Protein AF-A0A8I3A236-F1 (afdb_monomer)

Organism: Verticillium longisporum (NCBI:txid100787)

pLDDT: mean 73.01, std 13.48, range [30.61, 91.44]

Secondary structure (DSSP, 8-state):
------PPPPPHHHHHHHTS-HHHHHHH-S---S-HHHHHHHHHHHHHHHHHHTTTS-SEEEETTEEEEHHHHHHHHHHHHHHHHHHGGGS-SS--HHHHHHHHHHHHS---SHHHHHHHHHHHHHHHHHHHHHHHHHHHHTTTS---S-HHHHHHHHHHHHHHHHHHHHHHHHHHHHHTTTHHHHHHHHH-GGGS-SHHHHHHHHHHHHHHHHHHHHHHHHHHHHHHHHHHHHHHHHHHHHHHHHHHHHHHHHHHHHHHHHHHHHHHHHHHHHHHHHHHHHHS---------

Foldseek 3Di:
DDDDDPPQPDDLVNLLLVPADVVLNVLLPDLDPPQLLVLLVVLLVLLVVVCVVCVPPDLWDDDPNDIHRLVVLSVLLNVLSNVCSVVRVPQDPDDPSSLSSLSVSLSPQDADDPLLSSLSSLLSNVLSVLSVVLSVLCVVLVLSHPDDPPVLSVQLSVLSSVLNNLSSVVSVVSSVVSVVVCRSVSVVCSVPVVVDDDSSVVSVVSVVSNVVSSVVSVVVVVVVVVVVVVVVVVVVVVVVVVVVVVVVVVVVVVVVVVVVVVVVVVVVVVVVVVVVVVVVVVPDDDDDDDDDD

Solvent-accessible surface area (backbone atoms only — not comparable to full-atom values): 16611 Å² total; per-residue (Å²): 133,83,80,84,73,80,75,72,76,79,50,65,58,53,58,26,57,72,72,45,54,70,70,56,50,59,66,34,43,83,63,59,90,64,59,53,50,59,54,23,51,54,48,38,49,52,49,50,55,53,48,59,76,45,66,90,51,78,57,67,44,75,59,89,96,44,78,40,50,43,62,60,32,46,53,46,34,38,53,47,36,48,52,50,21,70,53,38,92,68,74,61,88,80,65,71,24,63,60,55,32,40,50,47,53,55,70,67,50,84,67,94,47,71,62,42,47,34,33,52,32,46,51,51,34,52,49,51,49,52,54,51,52,52,49,53,49,32,64,78,69,49,64,82,50,89,79,61,98,47,66,56,60,51,52,37,52,50,46,47,35,54,44,52,40,52,48,53,52,49,52,50,56,48,52,58,34,50,77,72,70,43,29,68,56,53,39,45,30,75,76,39,35,91,79,40,91,57,67,55,42,51,48,50,51,43,51,56,48,44,55,50,38,51,50,54,48,48,54,49,53,51,49,52,52,50,51,53,50,52,49,52,56,54,62,50,49,59,59,54,51,48,52,52,53,51,50,56,48,53,54,51,54,50,51,54,51,51,55,51,51,51,53,50,52,56,51,49,51,52,51,49,52,52,52,51,50,59,46,48,72,71,73,69,76,93,76,82,85,88,84,91,130

Sequence (293 aa):
MPANVAQDPPSIWGEVYESLDPEVQQWIGNISDTGDEKQASEIAELVRQKEDMYKGASPRLKIKDREFIWRDYANRVVTWVTTIGNISVSFAPAPAGPVWSALKVLLNAHVSGCEEMTALLGLAAKFLDIVRRGHVYRICFGLDQQLEKDEDKMGLRKTIVETYTHSLKLLFISHKRLGEGGCMQLLRALVDPHEIENTLSELEKLEVKLDREVQACDIQLSSAANLQQQSLLGSLKQPLRRIDEDVRKCLREIEVSQQQQLLNSISNIRLVINALAQRRDRCGQVIPYFQGY

Structure (mmCIF, N/CA/C/O backbone):
data_AF-A0A8I3A236-F1
#
_entry.id   AF-A0A8I3A236-F1
#
loop_
_atom_site.group_PDB
_atom_site.id
_atom_site.type_symbol
_atom_site.label_atom_id
_atom_site.label_alt_id
_atom_site.label_comp_id
_atom_site.label_asym_id
_atom_site.label_entity_id
_atom_site.label_seq_id
_atom_site.pdbx_PDB_ins_code
_atom_site.Cartn_x
_atom_site.Cartn_y
_atom_site.Cartn_z
_atom_site.occupancy
_atom_site.B_iso_or_equiv
_atom_site.auth_seq_id
_atom_site.auth_comp_id
_atom_site.auth_asym_id
_atom_site.auth_atom_id
_atom_site.pdbx_PDB_model_num
ATOM 1 N N . MET A 1 1 ? 39.866 21.328 5.196 1.00 31.02 1 MET A N 1
ATOM 2 C CA . MET A 1 1 ? 38.537 21.268 4.556 1.00 31.02 1 MET A CA 1
ATOM 3 C C . MET A 1 1 ? 38.040 19.843 4.707 1.00 31.02 1 MET A C 1
ATOM 5 O O . MET A 1 1 ? 38.688 18.971 4.139 1.00 31.02 1 MET A O 1
ATOM 9 N N . PRO A 1 2 ? 37.030 19.555 5.542 1.00 31.39 2 PRO A N 1
ATOM 10 C CA . PRO A 1 2 ? 36.514 18.200 5.626 1.00 31.39 2 PRO A CA 1
ATOM 11 C C . PRO A 1 2 ? 35.646 17.912 4.399 1.00 31.39 2 PRO A C 1
ATOM 13 O O . PRO A 1 2 ? 34.971 18.799 3.876 1.00 31.39 2 PRO A O 1
ATOM 16 N N . ALA A 1 3 ? 35.764 16.678 3.917 1.00 30.61 3 ALA A N 1
ATOM 17 C CA . ALA A 1 3 ? 35.112 16.157 2.732 1.00 30.61 3 ALA A CA 1
ATOM 18 C C . ALA A 1 3 ? 33.588 16.312 2.815 1.00 30.61 3 ALA A C 1
ATOM 20 O O . ALA A 1 3 ? 32.978 16.046 3.849 1.00 30.61 3 ALA A O 1
ATOM 21 N N . ASN A 1 4 ? 33.005 16.747 1.701 1.00 30.98 4 ASN A N 1
ATOM 22 C CA . ASN A 1 4 ? 31.573 16.850 1.480 1.00 30.98 4 ASN A CA 1
ATOM 23 C C . ASN A 1 4 ? 30.996 15.424 1.511 1.00 30.98 4 ASN A C 1
ATOM 25 O O . ASN A 1 4 ? 31.129 14.679 0.541 1.00 30.98 4 ASN A O 1
ATOM 29 N N . VAL A 1 5 ? 30.458 15.010 2.661 1.00 32.38 5 VAL A N 1
ATOM 30 C CA . VAL A 1 5 ? 29.702 13.762 2.783 1.00 32.38 5 VAL A CA 1
ATOM 31 C C . VAL A 1 5 ? 28.444 13.967 1.952 1.00 32.38 5 VAL A C 1
ATOM 33 O O . VAL A 1 5 ? 27.630 14.829 2.278 1.00 32.38 5 VAL A O 1
ATOM 36 N N . ALA A 1 6 ? 28.333 13.242 0.838 1.00 33.00 6 ALA A N 1
ATOM 37 C CA . ALA A 1 6 ? 27.111 13.197 0.052 1.00 33.00 6 ALA A CA 1
ATOM 38 C C . ALA A 1 6 ? 25.963 12.842 1.006 1.00 33.00 6 ALA A C 1
ATOM 40 O O . ALA A 1 6 ? 25.973 11.772 1.608 1.00 33.00 6 ALA A O 1
ATOM 41 N N . GLN A 1 7 ? 25.047 13.785 1.221 1.00 31.36 7 GLN A N 1
ATOM 42 C CA . GLN A 1 7 ? 23.837 13.536 1.990 1.00 31.36 7 GLN A CA 1
ATOM 43 C C . GLN A 1 7 ? 23.036 12.483 1.228 1.00 31.36 7 GLN A C 1
ATOM 45 O O . GLN A 1 7 ? 22.653 12.721 0.079 1.00 31.36 7 GLN A O 1
ATOM 50 N N . ASP A 1 8 ? 22.827 11.323 1.850 1.00 40.00 8 ASP A N 1
ATOM 51 C CA . ASP A 1 8 ? 21.873 10.338 1.352 1.00 40.00 8 ASP A CA 1
ATOM 52 C C . ASP A 1 8 ? 20.523 11.039 1.126 1.00 40.00 8 ASP A C 1
ATOM 54 O O . ASP A 1 8 ? 20.139 11.898 1.933 1.00 40.00 8 ASP A O 1
ATOM 58 N N . PRO A 1 9 ? 19.815 10.745 0.019 1.00 49.25 9 PRO A N 1
ATOM 59 C CA . PRO A 1 9 ? 18.527 11.366 -0.243 1.00 49.25 9 PRO A CA 1
ATOM 60 C C . PRO A 1 9 ? 17.596 11.133 0.957 1.00 49.25 9 PRO A C 1
ATOM 62 O O . PRO A 1 9 ? 17.567 10.019 1.492 1.00 49.25 9 PRO A O 1
ATOM 65 N N . PRO A 1 10 ? 16.851 12.163 1.403 1.00 58.69 10 PRO A N 1
ATOM 66 C CA . PRO A 1 10 ? 15.977 12.045 2.562 1.00 58.69 10 PRO A CA 1
ATOM 67 C C . PRO A 1 10 ? 15.019 10.868 2.372 1.00 58.69 10 PRO A C 1
ATOM 69 O O . PRO A 1 10 ? 14.527 10.604 1.270 1.00 58.69 10 PRO A O 1
ATOM 72 N N . SER A 1 11 ? 14.778 10.106 3.436 1.00 71.75 11 SER A N 1
ATOM 73 C CA . SER A 1 11 ? 13.840 8.991 3.363 1.00 71.75 11 SER A CA 1
ATOM 74 C C . SER A 1 11 ? 12.423 9.540 3.153 1.00 71.75 11 SER A C 1
ATOM 76 O O . SER A 1 11 ? 12.033 10.529 3.769 1.00 71.75 11 SER A O 1
ATOM 78 N N . ILE A 1 12 ? 11.624 8.891 2.296 1.00 74.94 12 ILE A N 1
ATOM 79 C CA . ILE A 1 12 ? 10.225 9.293 2.033 1.00 74.94 12 ILE A CA 1
ATOM 80 C C . ILE A 1 12 ? 9.431 9.390 3.341 1.00 74.94 12 ILE A C 1
ATOM 82 O O . ILE A 1 12 ? 8.614 10.286 3.511 1.00 74.94 12 ILE A O 1
ATOM 86 N N . TRP A 1 13 ? 9.695 8.493 4.293 1.00 76.06 13 TRP A N 1
ATOM 87 C CA . TRP A 1 13 ? 9.055 8.518 5.607 1.00 76.06 13 TRP A CA 1
ATOM 88 C C . TRP A 1 13 ? 9.523 9.673 6.495 1.00 76.06 13 TRP A C 1
ATOM 90 O O . TRP A 1 13 ? 8.722 10.157 7.289 1.00 76.06 13 TRP A O 1
ATOM 100 N N . GLY A 1 14 ? 10.764 10.139 6.338 1.00 73.75 14 GLY A N 1
ATOM 101 C CA . GLY A 1 14 ? 11.243 11.373 6.958 1.00 73.75 14 GLY A CA 1
ATOM 102 C C . GLY A 1 14 ? 10.476 12.589 6.439 1.00 73.75 14 GLY A C 1
ATOM 103 O O . GLY A 1 14 ? 9.902 13.323 7.236 1.00 73.75 14 GLY A O 1
ATOM 104 N N . GLU A 1 15 ? 10.355 12.729 5.114 1.00 78.56 15 GLU A N 1
ATOM 105 C CA . GLU A 1 15 ? 9.572 13.810 4.486 1.00 78.56 15 GLU A CA 1
ATOM 106 C C . GLU A 1 15 ? 8.097 13.771 4.913 1.00 78.56 15 GLU A C 1
ATOM 108 O O . GLU A 1 15 ? 7.501 14.796 5.250 1.00 78.56 15 GLU A O 1
ATOM 113 N N . VAL A 1 16 ? 7.506 12.571 4.949 1.00 80.50 16 VAL A N 1
ATOM 114 C CA . VAL A 1 16 ? 6.140 12.379 5.445 1.00 80.50 16 VAL A CA 1
ATOM 115 C C . VAL A 1 16 ? 6.046 12.835 6.894 1.00 80.50 16 VAL A C 1
ATOM 117 O O . VAL A 1 16 ? 5.175 13.644 7.196 1.00 80.50 16 VAL A O 1
ATOM 120 N N . TYR A 1 17 ? 6.934 12.372 7.777 1.00 77.56 17 TYR A N 1
ATOM 121 C CA . TYR A 1 17 ? 6.884 12.714 9.196 1.00 77.56 17 TYR A CA 1
ATOM 122 C C . TYR A 1 17 ? 7.038 14.220 9.428 1.00 77.56 17 TYR A C 1
ATOM 124 O O . TYR A 1 17 ? 6.253 14.791 10.179 1.00 77.56 17 TYR A O 1
ATOM 132 N N . GLU A 1 18 ? 7.967 14.882 8.736 1.00 80.56 18 GLU A N 1
ATOM 133 C CA . GLU A 1 18 ? 8.157 16.338 8.797 1.00 80.56 18 GLU A CA 1
ATOM 134 C C . GLU A 1 18 ? 6.935 17.125 8.303 1.00 80.56 18 GLU A C 1
ATOM 136 O O . GLU A 1 18 ? 6.637 18.195 8.827 1.00 80.56 18 GLU A O 1
ATOM 141 N N . SER A 1 19 ? 6.193 16.586 7.330 1.00 83.50 19 SER A N 1
ATOM 142 C CA . SER A 1 19 ? 4.970 17.209 6.804 1.00 83.50 19 SER A CA 1
ATOM 143 C C . SER A 1 19 ? 3.727 17.031 7.692 1.00 83.50 19 SER A C 1
ATOM 145 O O . SER A 1 19 ? 2.672 17.611 7.405 1.00 83.50 19 SER A O 1
ATOM 147 N N . LEU A 1 20 ? 3.806 16.205 8.742 1.00 82.88 20 LEU A N 1
ATOM 148 C CA . LEU A 1 20 ? 2.694 15.975 9.666 1.00 82.88 20 LEU A CA 1
ATOM 149 C C . LEU A 1 20 ? 2.544 17.121 10.665 1.00 82.88 20 LEU A C 1
ATOM 151 O O . LEU A 1 20 ? 3.514 17.731 11.107 1.00 82.88 20 LEU A O 1
ATOM 155 N N . ASP A 1 21 ? 1.300 17.357 11.080 1.00 85.56 21 ASP A N 1
ATOM 156 C CA . ASP A 1 21 ? 1.013 18.323 12.134 1.00 85.56 21 ASP A CA 1
ATOM 157 C C . ASP A 1 21 ? 1.594 17.815 13.474 1.00 85.56 21 ASP A C 1
ATOM 159 O O . ASP A 1 21 ? 1.581 16.600 13.717 1.00 85.56 21 ASP A O 1
ATOM 163 N N . PRO A 1 22 ? 2.048 18.702 14.381 1.00 83.94 22 PRO A N 1
ATOM 164 C CA . PRO A 1 22 ? 2.677 18.296 15.644 1.00 83.94 22 PRO A CA 1
ATOM 165 C C . PRO A 1 22 ? 1.796 17.378 16.503 1.00 83.94 22 PRO A C 1
ATOM 167 O O . PRO A 1 22 ? 2.294 16.482 17.180 1.00 83.94 22 PRO A O 1
ATOM 170 N N . GLU A 1 23 ? 0.475 17.565 16.442 1.00 83.69 23 GLU A N 1
ATOM 171 C CA . GLU A 1 23 ? -0.506 16.725 17.139 1.00 83.69 23 GLU A CA 1
ATOM 172 C C . GLU A 1 23 ? -0.495 15.279 16.611 1.00 83.69 23 GLU A C 1
ATOM 174 O O . GLU A 1 23 ? -0.551 14.327 17.389 1.00 83.69 23 GLU A O 1
ATOM 179 N N . VAL A 1 24 ? -0.344 15.098 15.293 1.00 81.06 24 VAL A N 1
ATOM 180 C CA . VAL A 1 24 ? -0.271 13.774 14.658 1.00 81.06 24 VAL A CA 1
ATOM 181 C C . VAL A 1 24 ? 1.074 13.111 14.952 1.00 81.06 24 VAL A C 1
ATOM 183 O O . VAL A 1 24 ? 1.113 11.920 15.247 1.00 81.06 24 VAL A O 1
ATOM 186 N N . GLN A 1 25 ? 2.171 13.874 14.940 1.00 81.62 25 GLN A N 1
ATOM 187 C CA . GLN A 1 25 ? 3.493 13.378 15.343 1.00 81.62 25 GLN A CA 1
ATOM 188 C C . GLN A 1 25 ? 3.485 12.884 16.797 1.00 81.62 25 GLN A C 1
ATOM 190 O O . GLN A 1 25 ? 3.947 11.781 17.088 1.00 81.62 25 GLN A O 1
ATOM 195 N N . GLN A 1 26 ? 2.892 13.661 17.707 1.00 82.56 26 GLN A N 1
ATOM 196 C CA . GLN A 1 26 ? 2.766 13.282 19.113 1.00 82.56 26 GLN A CA 1
ATOM 197 C C . GLN A 1 26 ? 1.866 12.054 19.305 1.00 82.56 26 GLN A C 1
ATOM 199 O O . GLN A 1 26 ? 2.164 11.214 20.153 1.00 82.56 26 GLN A O 1
ATOM 204 N N . TRP A 1 27 ? 0.795 11.927 18.513 1.00 80.12 27 TRP A N 1
ATOM 205 C CA . TRP A 1 27 ? -0.092 10.761 18.528 1.00 80.12 27 TRP A CA 1
ATOM 206 C C . TRP A 1 27 ? 0.609 9.476 18.081 1.00 80.12 27 TRP A C 1
ATOM 208 O O . TRP A 1 27 ? 0.413 8.430 18.695 1.00 80.12 27 TRP A O 1
ATOM 218 N N . ILE A 1 28 ? 1.455 9.554 17.051 1.00 77.19 28 ILE A N 1
ATOM 219 C CA . ILE A 1 28 ? 2.298 8.432 16.610 1.00 77.19 28 ILE A CA 1
ATOM 220 C C . ILE A 1 28 ? 3.323 8.077 17.705 1.00 77.19 28 ILE A C 1
ATOM 222 O O . ILE A 1 28 ? 3.685 6.913 17.863 1.00 77.19 28 ILE A O 1
ATOM 226 N N . GLY A 1 29 ? 3.730 9.047 18.524 1.00 67.81 29 GLY A N 1
ATOM 227 C CA . GLY A 1 29 ? 4.615 8.832 19.665 1.00 67.81 29 GLY A CA 1
ATOM 228 C C . GLY A 1 29 ? 6.054 8.524 19.248 1.00 67.81 29 GLY A C 1
ATOM 229 O O . GLY A 1 29 ? 6.447 8.700 18.095 1.00 67.81 29 GLY A O 1
ATOM 230 N N . ASN A 1 30 ? 6.868 8.065 20.204 1.00 61.03 30 ASN A N 1
ATOM 231 C CA . ASN A 1 30 ? 8.266 7.733 19.933 1.00 61.03 30 ASN A CA 1
ATOM 232 C C . ASN A 1 30 ? 8.344 6.569 18.937 1.00 61.03 30 ASN A C 1
ATOM 234 O O . ASN A 1 30 ? 7.972 5.437 19.253 1.00 61.03 30 ASN A O 1
ATOM 238 N N . ILE A 1 31 ? 8.848 6.863 17.740 1.00 62.00 31 ILE A N 1
ATOM 239 C CA . ILE A 1 31 ? 9.199 5.886 16.710 1.00 62.00 31 ILE A CA 1
ATOM 240 C C . ILE A 1 31 ? 10.149 4.871 17.353 1.00 62.00 31 ILE A C 1
ATOM 242 O O . ILE A 1 31 ? 11.264 5.205 17.752 1.00 62.00 31 ILE A O 1
ATOM 246 N N . SER A 1 32 ? 9.674 3.640 17.523 1.00 54.12 32 SER A N 1
ATOM 247 C CA . SER A 1 32 ? 10.477 2.571 18.105 1.00 54.12 32 SER A CA 1
ATOM 248 C C . SER A 1 32 ? 11.444 2.032 17.054 1.00 54.12 32 SER A C 1
ATOM 250 O O . SER A 1 32 ? 11.022 1.686 15.953 1.00 54.12 32 SER A O 1
ATOM 252 N N . ASP A 1 33 ? 12.721 1.926 17.423 1.00 56.91 33 ASP A N 1
ATOM 253 C CA . ASP A 1 33 ? 13.812 1.437 16.566 1.00 56.91 33 ASP A CA 1
ATOM 254 C C . ASP A 1 33 ? 13.946 -0.103 16.588 1.00 56.91 33 ASP A C 1
ATOM 256 O O . ASP A 1 33 ? 14.968 -0.691 16.240 1.00 56.91 33 ASP A O 1
ATOM 260 N N . THR A 1 34 ? 12.916 -0.802 17.073 1.00 60.19 34 THR A N 1
ATOM 261 C CA . THR A 1 34 ? 12.863 -2.266 17.015 1.00 60.19 34 THR A CA 1
ATOM 262 C C . THR A 1 34 ? 12.651 -2.715 15.572 1.00 60.19 34 THR A C 1
ATOM 264 O O . THR A 1 34 ? 11.774 -2.176 14.906 1.00 60.19 34 THR A O 1
ATOM 267 N N . GLY A 1 35 ? 13.379 -3.740 15.120 1.00 64.19 35 GLY A N 1
ATOM 268 C CA . GLY A 1 35 ? 13.280 -4.239 13.744 1.00 64.19 35 GLY A CA 1
ATOM 269 C C . GLY A 1 35 ? 11.848 -4.555 13.286 1.00 64.19 35 GLY A C 1
ATOM 270 O O . GLY A 1 35 ? 11.048 -5.106 14.048 1.00 64.19 35 GLY A O 1
ATOM 271 N N . ASP A 1 36 ? 11.561 -4.232 12.024 1.00 69.81 36 ASP A N 1
ATOM 272 C CA . ASP A 1 36 ? 10.231 -4.285 11.400 1.00 69.81 36 ASP A CA 1
ATOM 273 C C . ASP A 1 36 ? 9.516 -5.639 11.555 1.00 69.81 36 ASP A C 1
ATOM 275 O O . ASP A 1 36 ? 8.312 -5.676 11.793 1.00 69.81 36 ASP A O 1
ATOM 279 N N . GLU A 1 37 ? 10.241 -6.760 11.494 1.00 69.56 37 GLU A N 1
ATOM 280 C CA . GLU A 1 37 ? 9.674 -8.106 11.681 1.00 69.56 37 GLU A CA 1
ATOM 281 C C . GLU A 1 37 ? 9.050 -8.280 13.078 1.00 69.56 37 GLU A C 1
ATOM 283 O O . GLU A 1 37 ? 7.948 -8.815 13.223 1.00 69.56 37 GLU A O 1
ATOM 288 N N . LYS A 1 38 ? 9.714 -7.760 14.119 1.00 73.94 38 LYS A N 1
ATOM 289 C CA . LYS A 1 38 ? 9.190 -7.794 15.492 1.00 73.94 38 LYS A CA 1
ATOM 290 C C . LYS A 1 38 ? 7.965 -6.898 15.629 1.00 73.94 38 LYS A C 1
ATOM 292 O O . LYS A 1 38 ? 6.973 -7.314 16.220 1.00 73.94 38 LYS A O 1
ATOM 297 N N . GLN A 1 39 ? 7.999 -5.705 15.034 1.00 75.69 39 GLN A N 1
ATOM 298 C CA . GLN A 1 39 ? 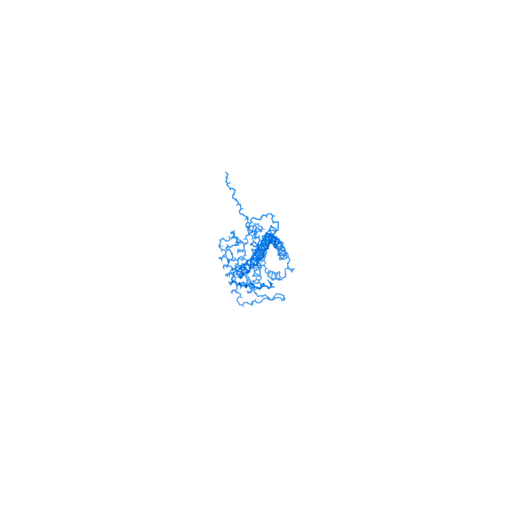6.858 -4.787 15.056 1.00 75.69 39 GLN A CA 1
ATOM 299 C C . GLN A 1 39 ? 5.648 -5.367 14.318 1.00 75.69 39 GLN A C 1
ATOM 301 O O . GLN A 1 39 ? 4.519 -5.235 14.794 1.00 75.69 39 GLN A O 1
ATOM 306 N N . ALA A 1 40 ? 5.881 -6.066 13.207 1.00 76.31 40 ALA A N 1
ATOM 307 C CA . ALA A 1 40 ? 4.848 -6.775 12.475 1.00 76.31 40 ALA A CA 1
ATOM 308 C C . ALA A 1 40 ? 4.240 -7.923 13.299 1.00 76.31 40 ALA A C 1
ATOM 310 O O . ALA A 1 40 ? 3.015 -8.055 13.348 1.00 76.31 40 ALA A O 1
ATOM 311 N N . SER A 1 41 ? 5.064 -8.716 13.995 1.00 80.19 41 SER A N 1
ATOM 312 C CA . SER A 1 41 ? 4.576 -9.772 14.895 1.00 80.19 41 SER A CA 1
ATOM 313 C C . SER A 1 41 ? 3.719 -9.206 16.028 1.00 80.19 41 SER A C 1
ATOM 315 O O . SER A 1 41 ? 2.617 -9.695 16.263 1.00 80.19 41 SER A O 1
ATOM 317 N N . GLU A 1 42 ? 4.172 -8.131 16.679 1.00 83.00 42 GLU A N 1
ATOM 318 C CA . GLU A 1 42 ? 3.421 -7.464 17.752 1.00 83.00 42 GLU A CA 1
ATOM 319 C C . GLU A 1 42 ? 2.058 -6.955 17.262 1.00 83.00 42 GLU A C 1
ATOM 321 O O . GLU A 1 42 ? 1.040 -7.133 17.927 1.00 83.00 42 GLU A O 1
ATOM 326 N N . ILE A 1 43 ? 2.003 -6.355 16.070 1.00 82.12 43 ILE A N 1
ATOM 327 C CA . ILE A 1 43 ? 0.744 -5.888 15.479 1.00 82.12 43 ILE A CA 1
ATOM 328 C C . ILE A 1 43 ? -0.174 -7.066 15.129 1.00 82.12 43 ILE A C 1
ATOM 330 O O . ILE A 1 43 ? -1.379 -6.998 15.378 1.00 82.12 43 ILE A O 1
ATOM 334 N N . ALA A 1 44 ? 0.367 -8.158 14.584 1.00 83.00 44 ALA A N 1
ATOM 335 C CA . ALA A 1 44 ? -0.415 -9.358 14.297 1.00 83.00 44 ALA A CA 1
ATOM 336 C C . ALA A 1 44 ? -0.996 -9.977 15.580 1.00 83.00 44 ALA A C 1
ATOM 338 O O . ALA A 1 44 ? -2.147 -10.419 15.590 1.00 83.00 44 ALA A O 1
ATOM 339 N N . GLU A 1 45 ? -0.237 -9.968 16.675 1.00 86.06 45 GLU A N 1
ATOM 340 C CA . GLU A 1 45 ? -0.710 -10.387 17.994 1.00 86.06 45 GLU A CA 1
ATOM 341 C C . GLU A 1 45 ? -1.814 -9.471 18.529 1.00 86.06 45 GLU A C 1
ATOM 343 O O . GLU A 1 45 ? -2.828 -9.980 19.005 1.00 86.06 45 GLU A O 1
ATOM 348 N N . LEU A 1 46 ? -1.683 -8.147 18.392 1.00 84.12 46 LEU A N 1
ATOM 349 C CA . LEU A 1 46 ? -2.734 -7.196 18.778 1.00 84.12 46 LEU A CA 1
ATOM 350 C C . LEU A 1 46 ? -4.042 -7.449 18.023 1.00 84.12 46 LEU A C 1
ATOM 352 O O . LEU A 1 46 ? -5.117 -7.442 18.626 1.00 84.12 46 LEU A O 1
ATOM 356 N N . VAL A 1 47 ? -3.964 -7.714 16.715 1.00 82.81 47 VAL A N 1
ATOM 357 C CA . VAL A 1 47 ? -5.150 -8.066 15.923 1.00 82.81 47 VAL A CA 1
ATOM 358 C C . VAL A 1 47 ? -5.775 -9.351 16.458 1.00 82.81 47 VAL A C 1
ATOM 360 O O . VAL A 1 47 ? -6.969 -9.348 16.744 1.00 82.81 47 VAL A O 1
ATOM 363 N N . ARG A 1 48 ? -4.986 -10.409 16.692 1.00 84.69 48 ARG A N 1
ATOM 364 C CA . ARG A 1 48 ? -5.482 -11.684 17.250 1.00 84.69 48 ARG A CA 1
ATOM 365 C C . ARG A 1 48 ? -6.127 -11.518 18.626 1.00 84.69 48 ARG A C 1
ATOM 367 O O . ARG A 1 48 ? -7.186 -12.082 18.872 1.00 84.69 48 ARG A O 1
ATOM 374 N N . GLN A 1 49 ? -5.538 -10.715 19.513 1.00 85.12 49 GLN A N 1
ATOM 375 C CA . GLN A 1 49 ? -6.129 -10.411 20.822 1.00 85.12 49 GLN A CA 1
ATOM 376 C C . GLN A 1 49 ? -7.502 -9.742 20.674 1.00 85.12 49 GLN A C 1
ATOM 378 O O . GLN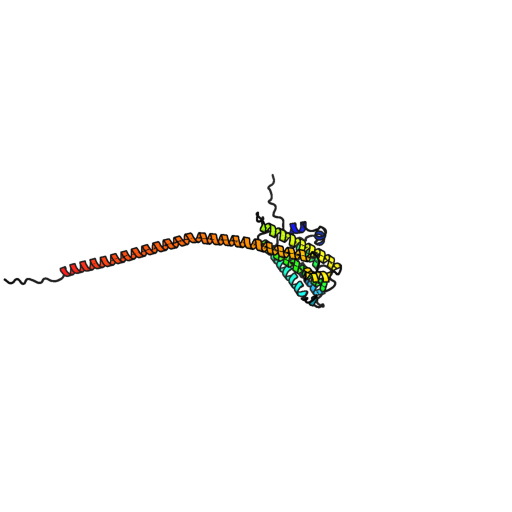 A 1 49 ? -8.446 -10.091 21.382 1.00 85.12 49 GLN A O 1
ATOM 383 N N . LYS A 1 50 ? -7.643 -8.818 19.717 1.00 80.81 50 LYS A N 1
ATOM 384 C CA . LYS A 1 50 ? -8.928 -8.181 19.409 1.00 80.81 50 LYS A CA 1
ATOM 385 C C . LYS A 1 50 ? -9.924 -9.175 18.809 1.00 80.81 50 LYS A C 1
ATOM 387 O O . LYS A 1 50 ? -11.090 -9.134 19.184 1.00 80.81 50 LYS A O 1
ATOM 392 N N . GLU A 1 51 ? -9.498 -10.087 17.935 1.00 81.75 51 GLU A N 1
ATOM 393 C CA . GLU A 1 51 ? -10.377 -11.160 17.444 1.00 81.75 51 GLU A CA 1
ATOM 394 C C . GLU A 1 51 ? -10.908 -12.017 18.597 1.00 81.75 51 GLU A C 1
ATOM 396 O O . GLU A 1 51 ? -12.101 -12.321 18.646 1.00 81.75 51 GLU A O 1
ATOM 401 N N . ASP A 1 52 ? -10.037 -12.349 19.551 1.00 82.88 52 ASP A N 1
ATOM 402 C CA . ASP A 1 52 ? -10.363 -13.160 20.717 1.00 82.88 52 ASP A CA 1
ATOM 403 C C . ASP A 1 52 ? -11.414 -12.504 21.616 1.00 82.88 52 ASP A C 1
ATOM 405 O O . ASP A 1 52 ? -12.357 -13.176 22.041 1.00 82.88 52 ASP A O 1
ATOM 409 N N . MET A 1 53 ? -11.316 -11.188 21.829 1.00 78.00 53 MET A N 1
ATOM 410 C CA . MET A 1 53 ? -12.303 -10.409 22.589 1.00 78.00 53 MET A CA 1
ATOM 411 C C . MET A 1 53 ? -13.710 -10.456 21.976 1.00 78.00 53 MET A C 1
ATOM 413 O O . MET A 1 53 ? -14.700 -10.384 22.702 1.00 78.00 53 MET A O 1
ATOM 417 N N . TYR A 1 54 ? -13.811 -10.606 20.653 1.00 73.94 54 TYR A N 1
ATOM 418 C CA . TYR A 1 54 ? -15.074 -10.571 19.910 1.00 73.94 54 TYR A CA 1
ATOM 419 C C . TYR A 1 54 ? -15.471 -11.932 19.315 1.00 73.94 54 TYR A C 1
ATOM 421 O O . TYR A 1 54 ? -16.410 -12.012 18.519 1.00 73.94 54 TYR A O 1
ATOM 429 N N . LYS A 1 55 ? -14.827 -13.032 19.737 1.00 74.25 55 LYS A N 1
ATOM 430 C CA . LYS A 1 55 ? -15.106 -14.406 19.265 1.00 74.25 55 LYS A CA 1
ATOM 431 C C . LYS A 1 55 ? -16.584 -14.803 19.346 1.00 74.25 55 LYS A C 1
ATOM 433 O O . LYS A 1 55 ? -17.059 -15.522 18.466 1.00 74.25 55 LYS A O 1
ATOM 438 N N . GLY A 1 56 ? -17.290 -14.343 20.382 1.00 69.06 56 GLY A N 1
ATOM 439 C CA . GLY A 1 56 ? -18.710 -14.632 20.618 1.00 69.06 56 GLY A CA 1
ATOM 440 C C . GLY A 1 56 ? -19.695 -13.708 19.893 1.00 69.06 56 GLY A C 1
ATOM 441 O O . GLY A 1 56 ? -20.893 -13.978 19.906 1.00 69.06 56 GLY A O 1
ATOM 442 N N . ALA A 1 57 ? -19.220 -12.629 19.269 1.00 72.25 57 ALA A N 1
ATOM 443 C CA . ALA A 1 57 ? -20.071 -11.687 18.555 1.00 72.25 57 ALA A CA 1
ATOM 444 C C . ALA A 1 57 ? -20.300 -12.121 17.099 1.00 72.25 57 ALA A C 1
ATOM 446 O O . ALA A 1 57 ? -19.496 -12.852 16.512 1.00 72.25 57 ALA A O 1
ATOM 447 N N . SER A 1 58 ? -21.402 -11.657 16.495 1.00 72.25 58 SER A N 1
ATOM 448 C CA . SER A 1 58 ? -21.678 -11.930 15.081 1.00 72.25 58 SER A CA 1
ATOM 449 C C . SER A 1 58 ? -20.511 -11.430 14.218 1.00 72.25 58 SER A C 1
ATOM 451 O O . SER A 1 58 ? -20.134 -10.260 14.319 1.00 72.25 58 SER A O 1
ATOM 453 N N . PRO A 1 59 ? -19.941 -12.277 13.341 1.00 69.75 59 PRO A N 1
ATOM 454 C CA . PRO A 1 59 ? -18.907 -11.849 12.408 1.00 69.75 59 PRO A CA 1
ATOM 455 C C . PRO A 1 59 ? -19.448 -10.906 11.331 1.00 69.75 59 PRO A C 1
ATOM 457 O O . PRO A 1 59 ? -18.673 -10.187 10.709 1.00 69.75 59 PRO A O 1
ATOM 460 N N . ARG A 1 60 ? -20.766 -10.937 11.107 1.00 76.69 60 ARG A N 1
ATOM 461 C CA . ARG A 1 60 ? -21.460 -10.228 10.037 1.00 76.69 60 ARG A CA 1
ATOM 462 C C . ARG A 1 60 ? -22.064 -8.942 10.569 1.00 76.69 60 ARG A C 1
ATOM 464 O O . ARG A 1 60 ? -22.850 -8.972 11.519 1.00 76.69 60 ARG A O 1
ATOM 471 N N . LEU A 1 61 ? -21.731 -7.851 9.901 1.00 72.62 61 LEU A N 1
ATOM 472 C CA . LEU A 1 61 ? -22.281 -6.529 10.113 1.00 72.62 61 LEU A CA 1
ATOM 473 C C . LEU A 1 61 ? -22.947 -6.066 8.820 1.00 72.62 61 LEU A C 1
ATOM 475 O O . LEU A 1 61 ? -22.312 -6.045 7.771 1.00 72.62 61 LEU A O 1
ATOM 479 N N . LYS A 1 62 ? -24.222 -5.684 8.870 1.00 71.69 62 LYS A N 1
ATOM 480 C CA . LYS A 1 62 ? -24.918 -5.150 7.697 1.00 71.69 62 LYS A CA 1
ATOM 481 C C . LYS A 1 62 ? -24.956 -3.628 7.778 1.00 71.69 62 LYS A C 1
ATOM 483 O O . LYS A 1 62 ? -25.582 -3.080 8.679 1.00 71.69 62 LYS A O 1
ATOM 488 N N . ILE A 1 63 ? -24.312 -2.953 6.829 1.00 66.06 63 ILE A N 1
ATOM 489 C CA . ILE A 1 63 ? -24.369 -1.493 6.686 1.00 66.06 63 ILE A CA 1
ATOM 490 C C . ILE A 1 63 ? -25.009 -1.199 5.330 1.00 66.06 63 ILE A C 1
ATOM 492 O O . ILE A 1 63 ? -24.455 -1.548 4.286 1.00 66.06 63 ILE A O 1
ATOM 496 N N . LYS A 1 64 ? -26.186 -0.559 5.341 1.00 67.56 64 LYS A N 1
ATOM 497 C CA . LYS A 1 64 ? -27.048 -0.394 4.153 1.00 67.56 64 LYS A CA 1
ATOM 498 C C . LYS A 1 64 ? -27.330 -1.761 3.488 1.00 67.56 64 LYS A C 1
ATOM 500 O O . LYS A 1 64 ? -27.767 -2.690 4.170 1.00 67.56 64 LYS A O 1
ATOM 505 N N . ASP A 1 65 ? -27.050 -1.894 2.190 1.00 68.81 65 ASP A N 1
ATOM 506 C CA . ASP A 1 65 ? -27.236 -3.118 1.397 1.00 68.81 65 ASP A CA 1
ATOM 507 C C . ASP A 1 65 ? -25.983 -4.007 1.322 1.00 68.81 65 ASP A C 1
ATOM 509 O O . ASP A 1 65 ? -25.986 -5.016 0.617 1.00 68.81 65 ASP A O 1
ATOM 513 N N . ARG A 1 66 ? -24.905 -3.666 2.044 1.00 66.00 66 ARG A N 1
ATOM 514 C CA . ARG A 1 66 ? -23.656 -4.440 2.049 1.00 66.00 66 ARG A CA 1
ATOM 515 C C . ARG A 1 66 ? -23.449 -5.161 3.378 1.00 66.00 66 ARG A C 1
ATOM 517 O O . ARG A 1 66 ? -23.671 -4.608 4.456 1.00 66.00 66 ARG A O 1
ATOM 524 N N . GLU A 1 67 ? -23.018 -6.413 3.282 1.00 75.25 67 GLU A N 1
ATOM 525 C CA . GLU A 1 67 ? -22.628 -7.244 4.420 1.00 75.25 67 GLU A CA 1
ATOM 526 C C . GLU A 1 67 ? -21.102 -7.193 4.574 1.00 75.25 67 GLU A C 1
ATOM 528 O O . GLU A 1 67 ? -20.360 -7.369 3.609 1.00 75.25 67 GLU A O 1
ATOM 533 N N . PHE A 1 68 ? -20.642 -6.927 5.792 1.00 72.00 68 PHE A N 1
ATOM 534 C CA . PHE A 1 68 ? -19.242 -6.814 6.176 1.00 72.00 68 PHE A CA 1
ATOM 535 C C . PHE A 1 68 ? -18.900 -7.946 7.125 1.00 72.00 68 PHE A C 1
ATOM 537 O O . PHE A 1 68 ? -19.618 -8.188 8.094 1.00 72.00 68 PHE A O 1
ATOM 544 N N . ILE A 1 69 ? -17.786 -8.620 6.865 1.00 80.56 69 ILE A N 1
ATOM 545 C CA . ILE A 1 69 ? -17.268 -9.669 7.734 1.00 80.56 69 ILE A CA 1
ATOM 546 C C . ILE A 1 69 ? -15.993 -9.133 8.373 1.00 80.56 69 ILE A C 1
ATOM 548 O O . ILE A 1 69 ? -14.959 -9.026 7.717 1.00 80.56 69 ILE A O 1
ATOM 552 N N . TRP A 1 70 ? -16.046 -8.760 9.653 1.00 77.38 70 TRP A N 1
ATOM 553 C CA . TRP A 1 70 ? -14.906 -8.096 10.305 1.00 77.38 70 TRP A CA 1
ATOM 554 C C . TRP A 1 70 ? -13.659 -8.987 10.379 1.00 77.38 70 TRP A C 1
ATOM 556 O O . TRP A 1 70 ? -12.536 -8.488 10.304 1.00 77.38 70 TRP A O 1
ATOM 566 N N . ARG A 1 71 ? -13.853 -10.311 10.435 1.00 81.00 71 ARG A N 1
ATOM 567 C CA . ARG A 1 71 ? -12.771 -11.310 10.390 1.00 81.00 71 ARG A CA 1
ATOM 568 C C . ARG A 1 71 ? -11.980 -11.259 9.084 1.00 81.00 71 ARG A C 1
ATOM 570 O O . ARG A 1 71 ? -10.774 -11.478 9.096 1.00 81.00 71 ARG A O 1
ATOM 577 N N . ASP A 1 72 ? -12.615 -10.912 7.965 1.00 81.69 72 ASP A N 1
ATOM 578 C CA . ASP A 1 72 ? -11.907 -10.783 6.688 1.00 81.69 72 ASP A CA 1
ATOM 579 C C . ASP A 1 72 ? -10.952 -9.586 6.722 1.00 81.69 72 ASP A C 1
ATOM 581 O O . ASP A 1 72 ? -9.832 -9.665 6.220 1.00 81.69 72 ASP A O 1
ATOM 585 N N . TYR A 1 73 ? -11.350 -8.489 7.372 1.00 79.69 73 TYR A N 1
ATOM 586 C CA . TYR A 1 73 ? -10.472 -7.337 7.574 1.00 79.69 73 TYR A CA 1
ATOM 587 C C . TYR A 1 73 ? -9.329 -7.649 8.540 1.00 79.69 73 TYR A C 1
ATOM 589 O O . TYR A 1 73 ? -8.193 -7.288 8.245 1.00 79.69 73 TYR A O 1
ATOM 597 N N . ALA A 1 74 ? -9.588 -8.364 9.637 1.00 81.75 74 ALA A N 1
ATOM 598 C CA . ALA A 1 74 ? -8.540 -8.818 10.553 1.00 81.75 74 ALA A CA 1
ATOM 599 C C . ALA A 1 74 ? -7.500 -9.692 9.834 1.00 81.75 74 ALA A C 1
ATOM 601 O O . ALA A 1 74 ? -6.304 -9.396 9.877 1.00 81.75 74 ALA A O 1
ATOM 602 N N . ASN A 1 75 ? -7.958 -10.691 9.072 1.00 83.88 75 ASN A N 1
ATOM 603 C CA . ASN A 1 75 ? -7.096 -11.538 8.250 1.00 83.88 75 ASN A CA 1
ATOM 604 C C . ASN A 1 75 ? -6.286 -10.722 7.237 1.00 83.88 75 ASN A C 1
ATOM 606 O O . ASN A 1 75 ? -5.091 -10.967 7.068 1.00 83.88 75 ASN A O 1
ATOM 610 N N . ARG A 1 76 ? -6.897 -9.725 6.584 1.00 82.19 76 ARG A N 1
ATOM 611 C CA . ARG A 1 76 ? -6.191 -8.840 5.644 1.00 82.19 76 ARG A CA 1
ATOM 612 C C . ARG A 1 76 ? -5.116 -8.011 6.336 1.00 82.19 76 ARG A C 1
ATOM 614 O O . ARG A 1 76 ? -4.011 -7.936 5.813 1.00 82.19 76 ARG A O 1
ATOM 621 N N . VAL A 1 77 ? -5.410 -7.430 7.501 1.00 82.62 77 VAL A N 1
ATOM 622 C CA . VAL A 1 77 ? -4.428 -6.664 8.285 1.00 82.62 77 VAL A CA 1
ATOM 623 C C . VAL A 1 77 ? -3.254 -7.555 8.672 1.00 82.62 77 VAL A C 1
ATOM 625 O O . VAL A 1 77 ? -2.123 -7.193 8.374 1.00 82.62 77 VAL A O 1
ATOM 628 N N . VAL A 1 78 ? -3.503 -8.735 9.253 1.00 83.44 78 VAL A N 1
ATOM 629 C CA . VAL A 1 78 ? -2.437 -9.692 9.605 1.00 83.44 78 VAL A CA 1
ATOM 630 C C . VAL A 1 78 ? -1.613 -10.054 8.371 1.00 83.44 78 VAL A C 1
ATOM 632 O O . VAL A 1 78 ? -0.392 -9.941 8.397 1.00 83.44 78 VAL A O 1
ATOM 635 N N . THR A 1 79 ? -2.270 -10.414 7.265 1.00 83.31 79 THR A N 1
ATOM 636 C CA . THR A 1 79 ? -1.588 -10.774 6.012 1.00 83.31 79 THR A CA 1
ATOM 637 C C . THR A 1 79 ? -0.685 -9.646 5.519 1.00 83.31 79 THR A C 1
ATOM 639 O O . THR A 1 79 ? 0.471 -9.889 5.174 1.00 83.31 79 THR A O 1
ATOM 642 N N . TRP A 1 80 ? -1.178 -8.406 5.494 1.00 80.25 80 TRP A N 1
ATOM 643 C CA . TRP A 1 80 ? -0.419 -7.248 5.016 1.00 80.25 80 TRP A CA 1
ATOM 644 C C . TRP A 1 80 ? 0.707 -6.859 5.951 1.00 80.25 80 TRP A C 1
ATOM 646 O O . TRP A 1 80 ? 1.809 -6.617 5.475 1.00 80.25 80 TRP A O 1
ATOM 656 N N . VAL A 1 81 ? 0.473 -6.878 7.257 1.00 80.25 81 VAL A N 1
ATOM 657 C CA . VAL A 1 81 ? 1.502 -6.620 8.264 1.00 80.25 81 VAL A CA 1
ATOM 658 C C . VAL A 1 81 ? 2.625 -7.647 8.162 1.00 80.25 81 VAL A C 1
ATOM 660 O O . VAL A 1 81 ? 3.786 -7.259 8.096 1.00 80.25 81 VAL A O 1
ATOM 663 N N . THR A 1 82 ? 2.307 -8.941 8.062 1.00 78.31 82 THR A N 1
ATOM 664 C CA . THR A 1 82 ? 3.313 -9.997 7.882 1.00 78.31 82 THR A CA 1
ATOM 665 C C . THR A 1 82 ? 4.029 -9.875 6.540 1.00 78.31 82 THR A C 1
ATOM 667 O O . THR A 1 82 ? 5.244 -10.020 6.480 1.00 78.31 82 THR A O 1
ATOM 670 N N . THR A 1 83 ? 3.308 -9.571 5.459 1.00 74.00 83 THR A N 1
ATOM 671 C CA . THR A 1 83 ? 3.917 -9.392 4.132 1.00 74.00 83 THR A CA 1
ATOM 672 C C . THR A 1 83 ? 4.888 -8.213 4.134 1.00 74.00 83 THR A C 1
ATOM 674 O O . THR A 1 83 ? 6.021 -8.360 3.690 1.00 74.00 83 THR A O 1
ATOM 677 N N . ILE A 1 84 ? 4.479 -7.063 4.6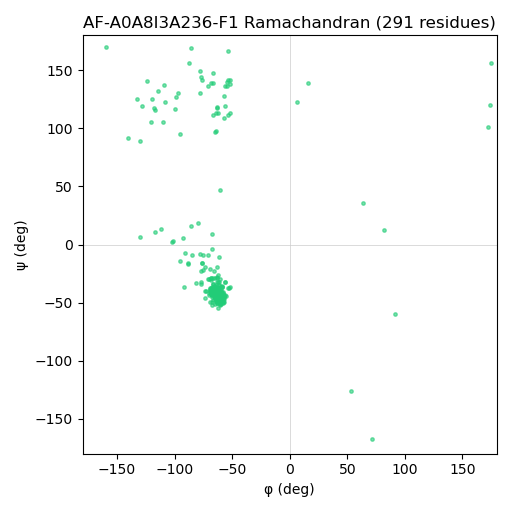76 1.00 70.25 84 ILE A N 1
ATOM 678 C CA . ILE A 1 84 ? 5.323 -5.867 4.776 1.00 70.25 84 ILE A CA 1
ATOM 679 C C . ILE A 1 84 ? 6.508 -6.134 5.712 1.00 70.25 84 ILE A C 1
ATOM 681 O O . ILE A 1 84 ? 7.643 -5.891 5.318 1.00 70.25 84 ILE A O 1
ATOM 685 N N . GLY A 1 85 ? 6.274 -6.723 6.889 1.00 65.88 85 GLY A N 1
ATOM 686 C CA . GLY A 1 85 ? 7.321 -7.072 7.855 1.00 65.88 85 GLY A CA 1
ATOM 687 C C . GLY A 1 85 ? 8.361 -8.059 7.314 1.00 65.88 85 GLY A C 1
ATOM 688 O O . GLY A 1 85 ? 9.545 -7.908 7.593 1.00 65.88 85 GLY A O 1
ATOM 689 N N . ASN A 1 86 ? 7.953 -9.018 6.477 1.00 64.75 86 ASN A N 1
ATOM 690 C CA . ASN A 1 86 ? 8.868 -9.973 5.839 1.00 64.75 86 ASN A CA 1
ATOM 691 C C . ASN A 1 86 ? 9.648 -9.359 4.664 1.00 64.75 86 ASN A C 1
ATOM 693 O O . ASN A 1 86 ? 10.788 -9.742 4.412 1.00 64.75 86 ASN A O 1
ATOM 697 N N . ILE A 1 87 ? 9.049 -8.410 3.935 1.00 56.91 87 ILE A N 1
ATOM 698 C CA . ILE A 1 87 ? 9.712 -7.663 2.849 1.00 56.91 87 ILE A CA 1
ATOM 699 C C . ILE A 1 87 ? 10.658 -6.588 3.420 1.00 56.91 87 ILE A C 1
ATOM 701 O O . ILE A 1 87 ? 11.544 -6.088 2.726 1.00 56.91 87 ILE A O 1
ATOM 705 N N . SER A 1 88 ? 10.523 -6.257 4.705 1.00 49.09 88 SER A N 1
ATOM 706 C CA . SER A 1 88 ? 11.166 -5.110 5.344 1.00 49.09 88 SER A CA 1
ATOM 707 C C . SER A 1 88 ? 12.689 -5.150 5.489 1.00 49.09 88 SER A C 1
ATOM 709 O O . SER A 1 88 ? 13.286 -4.128 5.810 1.00 49.09 88 SER A O 1
ATOM 711 N N . VAL A 1 89 ? 13.360 -6.243 5.106 1.00 46.06 89 VAL A N 1
ATOM 712 C CA . VAL A 1 89 ? 14.814 -6.202 4.832 1.00 46.06 89 VAL A CA 1
ATOM 713 C C . VAL A 1 89 ? 15.135 -5.233 3.667 1.00 46.06 89 VAL A C 1
ATOM 715 O O . VAL A 1 89 ? 16.291 -4.883 3.446 1.00 46.06 89 VAL A O 1
ATOM 718 N N . SER A 1 90 ? 14.124 -4.744 2.933 1.00 46.75 90 SER A N 1
ATOM 719 C CA . SER A 1 90 ? 14.268 -3.823 1.796 1.00 46.75 90 SER A CA 1
ATOM 720 C C . SER A 1 90 ? 13.360 -2.574 1.823 1.00 46.75 90 SER A C 1
ATOM 722 O O . SER A 1 90 ? 13.351 -1.835 0.841 1.00 46.75 90 SER A O 1
ATOM 724 N N . PHE A 1 91 ? 12.590 -2.288 2.891 1.00 47.31 91 PHE A N 1
ATOM 725 C CA . PHE A 1 91 ? 11.595 -1.186 2.859 1.00 47.31 91 PHE A CA 1
ATOM 726 C C . PHE A 1 91 ? 12.174 0.235 3.004 1.00 47.31 91 PHE A C 1
ATOM 728 O O . PHE A 1 91 ? 11.529 1.202 2.575 1.00 47.31 91 PHE A O 1
ATOM 735 N N . ALA A 1 92 ? 13.368 0.364 3.584 1.00 44.53 92 ALA A N 1
ATOM 736 C CA . ALA A 1 92 ? 14.234 1.549 3.617 1.00 44.53 92 ALA A CA 1
ATOM 737 C C . ALA A 1 92 ? 15.444 1.245 4.528 1.00 44.53 92 ALA A C 1
ATOM 739 O O . ALA A 1 92 ? 15.301 0.442 5.453 1.00 44.53 92 ALA A O 1
ATOM 740 N N . PRO A 1 93 ? 16.599 1.919 4.384 1.00 46.09 93 PRO A N 1
ATOM 741 C CA . PRO A 1 93 ? 17.415 2.187 5.562 1.00 46.09 93 PRO A CA 1
ATOM 742 C C . PRO A 1 93 ? 16.563 3.068 6.498 1.00 46.09 93 PRO A C 1
ATOM 744 O O . PRO A 1 93 ? 16.168 4.154 6.097 1.00 46.09 93 PRO A O 1
ATOM 747 N N . ALA A 1 94 ? 16.178 2.519 7.655 1.00 50.25 94 ALA A N 1
ATOM 748 C CA . ALA A 1 94 ? 15.488 3.094 8.826 1.00 50.25 94 ALA A CA 1
ATOM 749 C C . ALA A 1 94 ? 14.745 4.470 8.733 1.00 50.25 94 ALA A C 1
ATOM 751 O O . ALA A 1 94 ? 15.320 5.461 8.283 1.00 50.25 94 ALA A O 1
ATOM 752 N N . PRO A 1 95 ? 13.547 4.633 9.350 1.00 51.53 95 PRO A N 1
ATOM 753 C CA . PRO A 1 95 ? 12.615 3.611 9.826 1.00 51.53 95 PRO A CA 1
ATOM 754 C C . PRO A 1 95 ? 11.209 3.773 9.216 1.00 51.53 95 PRO A C 1
ATOM 756 O O . PRO A 1 95 ? 10.632 4.859 9.171 1.00 51.53 95 PRO A O 1
ATOM 759 N N . ALA A 1 96 ? 10.577 2.648 8.874 1.00 60.72 96 ALA A N 1
ATOM 760 C CA . ALA A 1 96 ? 9.124 2.563 8.693 1.00 60.72 96 ALA A CA 1
ATOM 761 C C . ALA A 1 96 ? 8.356 2.746 10.025 1.00 60.72 96 ALA A C 1
ATOM 763 O O . ALA A 1 96 ? 7.144 2.556 10.089 1.00 60.72 96 ALA A O 1
ATOM 764 N N . GLY A 1 97 ? 9.039 3.139 11.105 1.00 70.25 97 GLY A N 1
ATOM 765 C CA . GLY A 1 97 ? 8.480 3.265 12.444 1.00 70.25 97 GLY A CA 1
ATOM 766 C C . GLY A 1 97 ? 7.253 4.181 12.564 1.00 70.25 97 GLY A C 1
ATOM 767 O O . GLY A 1 97 ? 6.374 3.818 13.341 1.00 70.25 97 GLY A O 1
ATOM 768 N N . PRO A 1 98 ? 7.071 5.270 11.781 1.00 74.38 98 PRO A N 1
ATOM 769 C CA . PRO A 1 98 ? 5.801 6.001 11.784 1.00 74.38 98 PRO A CA 1
ATOM 770 C C . PRO A 1 98 ? 4.594 5.137 11.384 1.00 74.38 98 PRO A C 1
ATOM 772 O O . PRO A 1 98 ? 3.522 5.275 11.971 1.00 74.38 98 PRO A O 1
ATOM 775 N N . VAL A 1 99 ? 4.766 4.212 10.430 1.00 78.31 99 VAL A N 1
ATOM 776 C CA . VAL A 1 99 ? 3.719 3.279 9.970 1.00 78.31 99 VAL A CA 1
ATOM 777 C C . VAL A 1 99 ? 3.327 2.338 11.101 1.00 78.31 99 VAL A C 1
ATOM 779 O O . VAL A 1 99 ? 2.147 2.194 11.426 1.00 78.31 99 VAL A O 1
ATOM 782 N N . TRP A 1 100 ? 4.328 1.712 11.717 1.00 80.06 100 TRP A N 1
ATOM 783 C CA . TRP A 1 100 ? 4.121 0.726 12.769 1.00 80.06 100 TRP A CA 1
ATOM 784 C C . TRP A 1 100 ? 3.560 1.350 14.040 1.00 80.06 100 TRP A C 1
ATOM 786 O O . TRP A 1 100 ? 2.617 0.815 14.623 1.00 80.06 100 TRP A O 1
ATOM 796 N N . SER A 1 101 ? 4.082 2.505 14.443 1.00 80.69 101 SER A N 1
ATOM 797 C CA . SER A 1 101 ? 3.584 3.240 15.598 1.00 80.69 101 SER A CA 1
ATOM 798 C C . SER A 1 101 ? 2.137 3.700 15.398 1.00 80.69 101 SER A C 1
ATOM 800 O O . SER A 1 101 ? 1.301 3.431 16.261 1.00 80.69 101 SER A O 1
ATOM 802 N N . ALA A 1 102 ? 1.794 4.282 14.241 1.00 81.88 102 ALA A N 1
ATOM 803 C CA . ALA A 1 102 ? 0.416 4.678 13.939 1.00 81.88 102 ALA A CA 1
ATOM 804 C C . ALA A 1 102 ? -0.556 3.485 13.998 1.00 81.88 102 ALA A C 1
ATOM 806 O O . ALA A 1 102 ? -1.638 3.587 14.578 1.00 81.88 102 ALA A O 1
ATOM 807 N N . LEU A 1 103 ? -0.161 2.328 13.451 1.00 83.81 103 LEU A N 1
ATOM 808 C CA . LEU A 1 103 ? -0.966 1.105 13.501 1.00 83.81 103 LEU A CA 1
ATOM 809 C C . LEU A 1 103 ? -1.142 0.570 14.922 1.00 83.81 103 LEU A C 1
ATOM 811 O O . LEU A 1 103 ? -2.257 0.201 15.287 1.00 83.81 103 LEU A O 1
ATOM 815 N N . LYS A 1 104 ? -0.081 0.545 15.738 1.00 83.44 104 LYS A N 1
ATOM 816 C CA . LYS A 1 104 ? -0.169 0.112 17.142 1.00 83.44 104 LYS A CA 1
ATOM 817 C C . LYS A 1 104 ? -1.113 1.005 17.935 1.00 83.44 104 LYS A C 1
ATOM 819 O O . LYS A 1 104 ? -1.969 0.492 18.652 1.00 83.44 104 LYS A O 1
ATOM 824 N N . VAL A 1 105 ? -0.990 2.325 17.791 1.00 83.50 105 VAL A N 1
ATOM 825 C CA . VAL A 1 105 ? -1.854 3.284 18.494 1.00 83.50 105 VAL A CA 1
ATOM 826 C C . VAL A 1 105 ? -3.308 3.129 18.048 1.00 83.50 105 VAL A C 1
ATOM 828 O O . VAL A 1 105 ? -4.208 3.075 18.887 1.00 83.50 105 VAL A O 1
ATOM 831 N N . LEU A 1 106 ? -3.547 2.971 16.743 1.00 83.31 106 LEU A N 1
ATOM 832 C CA . LEU A 1 106 ? -4.883 2.722 16.212 1.00 83.31 106 LEU A CA 1
ATOM 833 C C . LEU A 1 106 ? -5.476 1.415 16.759 1.00 83.31 106 LEU A C 1
ATOM 835 O O . LEU A 1 106 ? -6.593 1.431 17.261 1.00 83.31 106 LEU A O 1
ATOM 839 N N . LEU A 1 107 ? -4.747 0.297 16.702 1.00 82.88 107 LEU A N 1
ATOM 840 C CA . LEU A 1 107 ? -5.228 -1.026 17.132 1.00 82.88 107 LEU A CA 1
ATOM 841 C C . LEU A 1 107 ? -5.430 -1.137 18.646 1.00 82.88 107 LEU A C 1
ATOM 843 O O . LEU A 1 107 ? -6.346 -1.835 19.090 1.00 82.88 107 LEU A O 1
ATOM 847 N N . ASN A 1 108 ? -4.644 -0.402 19.432 1.00 83.31 108 ASN A N 1
ATOM 848 C CA . ASN A 1 108 ? -4.809 -0.302 20.880 1.00 83.31 108 ASN A CA 1
ATOM 849 C C . ASN A 1 108 ? -5.978 0.592 21.311 1.00 83.31 108 ASN A C 1
ATOM 851 O O . ASN A 1 108 ? -6.328 0.579 22.491 1.00 83.31 108 ASN A O 1
ATOM 855 N N . ALA A 1 109 ? -6.615 1.327 20.392 1.00 80.00 109 ALA A N 1
ATOM 856 C CA . ALA A 1 109 ? -7.791 2.128 20.713 1.00 80.00 109 ALA A CA 1
ATOM 857 C C . ALA A 1 109 ? -8.866 1.275 21.400 1.00 80.00 109 ALA A C 1
ATOM 859 O O . ALA A 1 109 ? -9.067 0.105 21.054 1.00 80.00 109 ALA A O 1
ATOM 860 N N . HIS A 1 110 ? -9.559 1.847 22.383 1.00 74.81 110 HIS A N 1
ATOM 861 C CA . HIS A 1 110 ? -10.698 1.171 22.990 1.00 74.81 110 HIS A CA 1
ATOM 862 C C . HIS A 1 110 ? -11.835 1.081 21.969 1.00 74.81 110 HIS A C 1
ATOM 864 O O . HIS A 1 110 ? -12.078 2.017 21.213 1.00 74.81 110 HIS A O 1
ATOM 870 N N . VAL A 1 111 ? -12.498 -0.070 21.933 1.00 75.69 111 VAL A N 1
ATOM 871 C CA . VAL A 1 111 ? -13.561 -0.382 20.979 1.00 75.69 111 VAL A CA 1
ATOM 872 C C . VAL A 1 111 ? -14.704 -0.968 21.790 1.00 75.69 111 VAL A C 1
ATOM 874 O O . VAL A 1 111 ? -14.479 -1.930 22.525 1.00 75.69 111 VAL A O 1
ATOM 877 N N . SER A 1 112 ? -15.891 -0.386 21.664 1.00 71.44 112 SER A N 1
ATOM 878 C CA . SER A 1 112 ? -17.089 -0.741 22.429 1.00 71.44 112 SER A CA 1
ATOM 879 C C . SER A 1 112 ? -18.013 -1.728 21.701 1.00 71.44 112 SER A C 1
ATOM 881 O O . SER A 1 112 ? -18.870 -2.346 22.333 1.00 71.44 112 SER A O 1
ATOM 883 N N . GLY A 1 113 ? -17.823 -1.930 20.390 1.00 74.62 113 GLY A N 1
ATOM 884 C CA . GLY A 1 113 ? -18.637 -2.851 19.596 1.00 74.62 113 GLY A CA 1
ATOM 885 C C . GLY A 1 113 ? -17.999 -3.325 18.287 1.00 74.62 113 GLY A C 1
ATOM 886 O O . GLY A 1 113 ? -16.983 -2.806 17.823 1.00 74.62 113 GLY A O 1
ATOM 887 N N . CYS A 1 114 ? -18.632 -4.316 17.649 1.00 74.56 114 CYS A N 1
ATOM 888 C CA . CYS A 1 114 ? -18.151 -4.896 16.388 1.00 74.56 114 CYS A CA 1
ATOM 889 C C . CYS A 1 114 ? -18.119 -3.893 15.227 1.00 74.56 114 CYS A C 1
ATOM 891 O O . CYS A 1 114 ? -17.299 -4.036 14.325 1.00 74.56 114 CYS A O 1
ATOM 893 N N . GLU A 1 115 ? -18.982 -2.878 15.244 1.00 75.44 115 GLU A N 1
ATOM 894 C CA . GLU A 1 115 ? -18.993 -1.790 14.259 1.00 75.44 115 GLU A CA 1
ATOM 895 C C . GLU A 1 115 ? -17.687 -0.995 14.307 1.00 75.44 115 GLU A C 1
ATOM 897 O O . GLU A 1 115 ? -16.958 -0.919 13.319 1.00 75.44 115 GLU A O 1
ATOM 902 N N . GLU A 1 116 ? -17.332 -0.496 15.487 1.00 75.69 116 GLU A N 1
ATOM 903 C CA . GLU A 1 116 ? -16.074 0.210 15.737 1.00 75.69 116 GLU A CA 1
ATOM 904 C C . GLU A 1 116 ? -14.858 -0.656 15.402 1.00 75.69 116 GLU A C 1
ATOM 906 O O . GLU A 1 116 ? -13.916 -0.179 14.768 1.00 75.69 116 GLU A O 1
ATOM 911 N N . MET A 1 117 ? -14.907 -1.947 15.745 1.00 79.31 117 MET A N 1
ATOM 912 C CA . MET A 1 117 ? -13.852 -2.901 15.404 1.00 79.31 117 MET A CA 1
ATOM 913 C C . MET A 1 117 ? -13.684 -3.037 13.888 1.00 79.31 117 MET A C 1
ATOM 915 O O . MET A 1 117 ? -12.566 -2.998 13.377 1.00 79.31 117 MET A O 1
ATOM 919 N N . THR A 1 118 ? -14.796 -3.170 13.163 1.00 79.12 118 THR A N 1
ATOM 920 C CA . THR A 1 118 ? -14.801 -3.276 11.698 1.00 79.12 118 THR A CA 1
ATOM 921 C C . THR A 1 118 ? -14.255 -2.001 11.064 1.00 79.12 118 THR A C 1
ATOM 923 O O . THR A 1 118 ? -13.469 -2.077 10.123 1.00 79.12 118 THR A O 1
ATOM 926 N N . ALA A 1 119 ? -14.624 -0.832 11.599 1.00 79.50 119 ALA A N 1
ATOM 927 C CA . ALA A 1 119 ? -14.161 0.467 11.117 1.00 79.50 119 ALA A CA 1
ATOM 928 C C . ALA A 1 119 ? -12.642 0.591 11.251 1.00 79.50 119 ALA A C 1
ATOM 930 O O . ALA A 1 119 ? -11.942 0.949 10.304 1.00 79.50 119 ALA A O 1
ATOM 931 N N . LEU A 1 120 ? -12.141 0.241 12.435 1.00 83.75 120 LEU A N 1
ATOM 932 C CA . LEU A 1 120 ? -10.734 0.300 12.790 1.00 83.75 120 LEU A CA 1
ATOM 933 C C . LEU A 1 120 ? -9.911 -0.648 11.908 1.00 83.75 120 LEU A C 1
ATOM 935 O O . LEU A 1 120 ? -8.940 -0.219 11.283 1.00 83.75 120 LEU A O 1
ATOM 939 N N . LEU A 1 121 ? -10.324 -1.914 11.793 1.00 83.00 121 LEU A N 1
ATOM 940 C CA . LEU A 1 121 ? -9.643 -2.896 10.943 1.00 83.00 121 LEU A CA 1
ATOM 941 C C . LEU A 1 121 ? -9.732 -2.533 9.454 1.00 83.00 121 LEU A C 1
ATOM 943 O O . LEU A 1 121 ? -8.769 -2.733 8.716 1.00 83.00 121 LEU A O 1
ATOM 947 N N . GLY A 1 122 ? -10.854 -1.963 9.011 1.00 81.12 122 GLY A N 1
ATOM 948 C CA . GLY A 1 122 ? -11.028 -1.456 7.651 1.00 81.12 122 GLY A CA 1
ATOM 949 C C . GLY A 1 122 ? -10.064 -0.314 7.320 1.00 81.12 122 GLY A C 1
ATOM 950 O O . GLY A 1 122 ? -9.416 -0.346 6.273 1.00 81.12 122 GLY A O 1
ATOM 951 N N . LEU A 1 123 ? -9.909 0.652 8.231 1.00 82.62 123 LEU A N 1
ATOM 952 C CA . LEU A 1 123 ? -8.943 1.751 8.103 1.00 82.62 123 LEU A CA 1
ATOM 953 C C . LEU A 1 123 ? -7.502 1.245 8.090 1.00 82.62 123 LEU A C 1
ATOM 955 O O . LEU A 1 123 ? -6.730 1.637 7.215 1.00 82.62 123 LEU A O 1
ATOM 959 N N . ALA A 1 124 ? -7.155 0.342 9.011 1.00 84.44 124 ALA A N 1
ATOM 960 C CA . ALA A 1 124 ? -5.835 -0.279 9.055 1.00 84.44 124 ALA A CA 1
ATOM 961 C C . ALA A 1 124 ? -5.525 -1.020 7.745 1.00 84.44 124 ALA A C 1
ATOM 963 O O . ALA A 1 124 ? -4.455 -0.839 7.167 1.00 84.44 124 ALA A O 1
ATOM 964 N N . ALA A 1 125 ? -6.479 -1.801 7.226 1.00 83.19 125 ALA A N 1
ATOM 965 C CA . ALA A 1 125 ? -6.325 -2.519 5.966 1.00 83.19 125 ALA A CA 1
ATOM 966 C C . ALA A 1 125 ? -6.159 -1.573 4.765 1.00 83.19 125 ALA A C 1
ATOM 968 O O . ALA A 1 125 ? -5.321 -1.844 3.903 1.00 83.19 125 ALA A O 1
ATOM 969 N N . LYS A 1 126 ? -6.925 -0.469 4.703 1.00 83.00 126 LYS A N 1
ATOM 970 C CA . LYS A 1 126 ? -6.796 0.540 3.636 1.00 83.00 126 LYS A CA 1
ATOM 971 C C . LYS A 1 126 ? -5.433 1.234 3.693 1.00 83.00 126 LYS A C 1
ATOM 973 O O . LYS A 1 126 ? -4.765 1.339 2.669 1.00 83.00 126 LYS A O 1
ATOM 978 N N . PHE A 1 127 ? -4.997 1.650 4.880 1.00 84.94 127 PHE A N 1
ATOM 979 C CA . PHE A 1 127 ? -3.684 2.265 5.080 1.00 84.94 127 PHE A CA 1
ATOM 980 C C . PHE A 1 127 ? -2.542 1.332 4.654 1.00 84.94 127 PHE A C 1
ATOM 982 O O . PHE A 1 127 ? -1.681 1.725 3.870 1.00 84.94 127 PHE A O 1
ATOM 989 N N . LEU A 1 128 ? -2.574 0.073 5.098 1.00 82.62 128 LEU A N 1
ATOM 990 C CA . LEU A 1 128 ? -1.570 -0.929 4.735 1.00 82.62 128 LEU A CA 1
ATOM 991 C C . LEU A 1 128 ? -1.526 -1.199 3.227 1.00 82.62 128 LEU A C 1
ATOM 993 O O . LEU A 1 128 ? -0.444 -1.378 2.672 1.00 82.62 128 LEU A O 1
ATOM 997 N N . ASP A 1 129 ? -2.675 -1.209 2.547 1.00 82.44 129 ASP A N 1
ATOM 998 C CA . ASP A 1 129 ? -2.705 -1.371 1.093 1.00 82.44 129 ASP A CA 1
ATOM 999 C C . ASP A 1 129 ? -2.063 -0.182 0.356 1.00 82.44 129 ASP A C 1
ATOM 1001 O O . ASP A 1 129 ? -1.284 -0.400 -0.573 1.00 82.44 129 ASP A O 1
ATOM 1005 N N . ILE A 1 130 ? -2.320 1.055 0.799 1.00 82.44 130 ILE A N 1
ATOM 1006 C CA . ILE A 1 130 ? -1.680 2.266 0.255 1.00 82.44 130 ILE A CA 1
ATOM 1007 C C . ILE A 1 130 ? -0.159 2.196 0.437 1.00 82.44 130 ILE A C 1
ATOM 1009 O O . ILE A 1 130 ? 0.586 2.388 -0.525 1.00 82.44 130 ILE A O 1
ATOM 1013 N N . VAL A 1 131 ? 0.309 1.865 1.645 1.00 82.62 131 VAL A N 1
ATOM 1014 C CA . VAL A 1 131 ? 1.743 1.733 1.956 1.00 82.62 131 VAL A CA 1
ATOM 1015 C C . VAL A 1 131 ? 2.405 0.654 1.101 1.00 82.62 131 VAL A C 1
ATOM 1017 O O . VAL A 1 131 ? 3.491 0.856 0.555 1.00 82.62 131 VAL A O 1
ATOM 1020 N N . ARG A 1 132 ? 1.738 -0.491 0.936 1.00 80.75 132 ARG A N 1
ATOM 1021 C CA . ARG A 1 132 ? 2.228 -1.585 0.095 1.00 80.75 132 ARG A CA 1
ATOM 1022 C C . ARG A 1 132 ? 2.333 -1.159 -1.369 1.00 80.75 132 ARG A C 1
ATOM 1024 O O . ARG A 1 132 ? 3.370 -1.393 -1.985 1.00 80.75 132 ARG A O 1
ATOM 1031 N N . ARG A 1 133 ? 1.288 -0.538 -1.931 1.00 80.56 133 ARG A N 1
ATOM 1032 C CA . ARG A 1 133 ? 1.285 -0.060 -3.326 1.00 80.56 133 ARG A CA 1
ATOM 1033 C C . ARG A 1 133 ? 2.379 0.977 -3.564 1.00 80.56 133 ARG A C 1
ATOM 1035 O O . ARG A 1 133 ? 3.175 0.808 -4.482 1.00 80.56 133 ARG A O 1
ATOM 1042 N N . GLY A 1 134 ? 2.480 1.988 -2.704 1.00 80.25 134 GLY A N 1
ATOM 1043 C CA . GLY A 1 134 ? 3.506 3.019 -2.845 1.00 80.25 134 GLY A CA 1
ATOM 1044 C C . GLY A 1 134 ? 4.929 2.465 -2.719 1.00 80.25 134 GLY A C 1
ATOM 1045 O O . GLY A 1 134 ? 5.826 2.928 -3.417 1.00 80.25 134 GLY A O 1
ATOM 1046 N N . HIS A 1 135 ? 5.155 1.422 -1.916 1.00 78.00 135 HIS A N 1
ATOM 1047 C CA . HIS A 1 135 ? 6.449 0.737 -1.888 1.00 78.00 135 HIS A CA 1
ATOM 1048 C C . HIS A 1 135 ? 6.770 -0.026 -3.174 1.00 78.00 135 HIS A C 1
ATOM 1050 O O . HIS A 1 135 ? 7.891 0.072 -3.670 1.00 78.00 135 HIS A O 1
ATOM 1056 N N . VAL A 1 136 ? 5.794 -0.734 -3.751 1.00 78.88 136 VAL A N 1
ATOM 1057 C CA . VAL A 1 136 ? 5.973 -1.374 -5.063 1.00 78.88 136 VAL A CA 1
ATOM 1058 C C . VAL A 1 136 ? 6.354 -0.324 -6.107 1.00 78.88 136 VAL A C 1
ATOM 1060 O O . VAL A 1 136 ? 7.318 -0.525 -6.839 1.00 78.88 136 VAL A O 1
ATOM 1063 N N . TYR A 1 137 ? 5.679 0.828 -6.122 1.00 80.75 137 TYR A N 1
ATOM 1064 C CA . TYR A 1 137 ? 6.015 1.924 -7.035 1.00 80.75 137 TYR A CA 1
ATOM 1065 C C . TYR A 1 137 ? 7.433 2.461 -6.799 1.00 80.75 137 TYR A C 1
ATOM 1067 O O . TYR A 1 137 ? 8.180 2.656 -7.756 1.00 80.75 137 TYR A O 1
ATOM 1075 N N . ARG A 1 138 ? 7.855 2.621 -5.539 1.00 78.06 138 ARG A N 1
ATOM 1076 C CA . ARG A 1 138 ? 9.232 3.026 -5.210 1.00 78.06 138 ARG A CA 1
ATOM 1077 C C . ARG A 1 138 ? 10.278 2.074 -5.784 1.00 78.06 138 ARG A C 1
ATOM 1079 O O . ARG A 1 138 ? 11.242 2.552 -6.377 1.00 78.06 138 ARG A O 1
ATOM 1086 N N . ILE A 1 139 ? 10.074 0.761 -5.652 1.00 75.44 139 ILE A N 1
ATOM 1087 C CA . ILE A 1 139 ? 10.990 -0.250 -6.199 1.00 75.44 139 ILE A CA 1
ATOM 1088 C C . ILE A 1 139 ? 10.965 -0.229 -7.729 1.00 75.44 139 ILE A C 1
ATOM 1090 O O . ILE A 1 139 ? 12.019 -0.132 -8.353 1.00 75.44 139 ILE A O 1
ATOM 1094 N N . CYS A 1 140 ? 9.778 -0.309 -8.335 1.00 74.88 140 CYS A N 1
ATOM 1095 C CA . CYS A 1 140 ? 9.627 -0.423 -9.786 1.00 74.88 140 CYS A CA 1
ATOM 1096 C C . CYS A 1 140 ? 10.205 0.780 -10.537 1.00 74.88 140 CYS A C 1
ATOM 1098 O O . CYS A 1 140 ? 10.807 0.602 -11.593 1.00 74.88 140 CYS A O 1
ATOM 1100 N N . PHE A 1 141 ? 10.051 1.987 -9.988 1.00 74.62 141 PHE A N 1
ATOM 1101 C CA . PHE A 1 141 ? 10.503 3.223 -10.630 1.00 74.62 141 PHE A CA 1
ATOM 1102 C C . PHE A 1 141 ? 11.818 3.774 -10.059 1.00 74.62 141 PHE A C 1
ATOM 1104 O O . PHE A 1 141 ? 12.286 4.817 -10.515 1.00 74.62 141 PHE A O 1
ATOM 1111 N N . GLY A 1 142 ? 12.433 3.085 -9.089 1.00 74.94 142 GLY A N 1
ATOM 1112 C CA . GLY A 1 142 ? 13.713 3.482 -8.496 1.00 74.94 142 GLY A CA 1
ATOM 1113 C C . GLY A 1 142 ? 13.663 4.817 -7.745 1.00 74.94 142 GLY A C 1
ATOM 1114 O O . GLY A 1 142 ? 14.630 5.571 -7.775 1.00 74.94 142 GLY A O 1
ATOM 1115 N N . LEU A 1 143 ? 12.547 5.122 -7.073 1.00 74.56 143 LEU A N 1
ATOM 1116 C CA . LEU A 1 143 ? 12.284 6.443 -6.471 1.00 74.56 143 LEU A CA 1
ATOM 1117 C C . LEU A 1 143 ? 13.137 6.763 -5.232 1.00 74.56 143 LEU A C 1
ATOM 1119 O O . LEU A 1 143 ? 13.089 7.889 -4.735 1.00 74.56 143 LEU A O 1
ATOM 1123 N N . ASP A 1 144 ? 13.876 5.778 -4.720 1.00 65.69 144 ASP A N 1
ATOM 1124 C CA . ASP A 1 144 ? 14.778 5.914 -3.569 1.00 65.69 144 ASP A CA 1
ATOM 1125 C C . ASP A 1 144 ? 16.218 6.285 -3.975 1.00 65.69 144 ASP A C 1
ATOM 1127 O O . ASP A 1 144 ? 17.049 6.567 -3.114 1.00 65.69 144 ASP A O 1
ATOM 1131 N N . 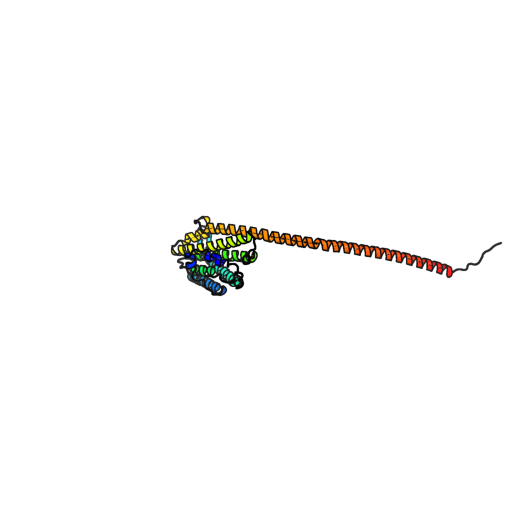GLN A 1 145 ? 16.530 6.288 -5.275 1.00 66.75 145 GLN A N 1
ATOM 1132 C CA . GLN A 1 145 ? 17.825 6.733 -5.800 1.00 66.75 145 GLN A CA 1
ATOM 1133 C C . GLN A 1 145 ? 17.825 8.255 -6.004 1.00 66.75 145 GLN A C 1
ATOM 1135 O O . GLN A 1 145 ? 16.772 8.893 -5.928 1.00 66.75 145 GLN A O 1
ATOM 1140 N N . GLN A 1 146 ? 18.993 8.859 -6.273 1.00 60.25 146 GLN A N 1
ATOM 1141 C CA . GLN A 1 146 ? 19.015 10.249 -6.730 1.00 60.25 146 GLN A CA 1
ATOM 1142 C C . GLN A 1 146 ? 18.161 10.355 -7.993 1.00 60.25 146 GLN A C 1
ATOM 1144 O O . GLN A 1 146 ? 18.525 9.845 -9.052 1.00 60.25 146 GLN A O 1
ATOM 1149 N N . LEU A 1 147 ? 17.009 11.004 -7.845 1.00 63.28 147 LEU A N 1
ATOM 1150 C CA . LEU A 1 147 ? 16.162 11.391 -8.951 1.00 63.28 147 LEU A CA 1
ATOM 1151 C C . LEU A 1 147 ? 16.970 12.403 -9.766 1.00 63.28 147 LEU A C 1
ATOM 1153 O O . LEU A 1 147 ? 17.048 13.583 -9.420 1.00 63.28 147 LEU A O 1
ATOM 1157 N N . GLU A 1 148 ? 17.618 11.936 -10.837 1.00 57.75 148 GLU A N 1
ATOM 1158 C CA . GLU A 1 148 ? 18.006 12.824 -11.934 1.00 57.75 148 GLU A CA 1
ATOM 1159 C C . GLU A 1 148 ? 16.756 13.582 -12.420 1.00 57.75 148 GLU A C 1
ATOM 1161 O O . GLU A 1 148 ? 15.653 13.228 -12.019 1.00 57.75 148 GLU A O 1
ATOM 1166 N N . LYS A 1 149 ? 16.918 14.643 -13.227 1.00 63.03 149 LYS A N 1
ATOM 1167 C CA . LYS A 1 149 ? 15.894 15.636 -13.650 1.00 63.03 149 LYS A CA 1
ATOM 1168 C C . LYS A 1 149 ? 14.676 15.070 -14.428 1.00 63.03 149 LYS A C 1
ATOM 1170 O O . LYS A 1 149 ? 14.301 15.591 -15.472 1.00 63.03 149 LYS A O 1
ATOM 1175 N N . ASP A 1 150 ? 14.093 13.995 -13.942 1.00 71.88 150 ASP A N 1
ATOM 1176 C CA . ASP A 1 150 ? 12.955 13.244 -14.426 1.00 71.88 150 ASP A CA 1
ATOM 1177 C C . ASP A 1 150 ? 11.736 13.791 -13.674 1.00 71.88 150 ASP A C 1
ATOM 1179 O O . ASP A 1 150 ? 11.495 13.478 -12.501 1.00 71.88 150 ASP A O 1
ATOM 1183 N N . GLU A 1 151 ? 11.053 14.742 -14.318 1.00 75.06 151 GLU A N 1
ATOM 1184 C CA . GLU A 1 151 ? 9.930 15.478 -13.731 1.00 75.06 151 GLU A CA 1
ATOM 1185 C C . GLU A 1 151 ? 8.797 14.540 -13.300 1.00 75.06 151 GLU A C 1
ATOM 1187 O O . GLU A 1 151 ? 8.208 14.751 -12.237 1.00 75.06 151 GLU A O 1
ATOM 1192 N N . ASP A 1 152 ? 8.561 13.463 -14.049 1.00 75.50 152 ASP A N 1
ATOM 1193 C CA . ASP A 1 152 ? 7.502 12.491 -13.783 1.00 75.50 152 ASP A CA 1
ATOM 1194 C C . ASP A 1 152 ? 7.807 11.650 -12.538 1.00 75.50 152 ASP A C 1
ATOM 1196 O O . ASP A 1 152 ? 6.957 11.499 -11.659 1.00 75.50 152 ASP A O 1
ATOM 1200 N N . LYS A 1 153 ? 9.050 11.179 -12.365 1.00 78.31 153 LYS A N 1
ATOM 1201 C CA . LYS A 1 153 ? 9.428 10.463 -11.130 1.00 78.31 153 LYS A CA 1
ATOM 1202 C C . LYS A 1 153 ? 9.414 11.363 -9.894 1.00 78.31 153 LYS A C 1
ATOM 1204 O O . LYS A 1 153 ? 9.065 10.898 -8.804 1.00 78.31 153 LYS A O 1
ATOM 1209 N N . MET A 1 154 ? 9.762 12.644 -10.039 1.00 79.56 154 MET A N 1
ATOM 1210 C CA . MET A 1 154 ? 9.624 13.626 -8.956 1.00 79.56 154 MET A CA 1
ATOM 1211 C C . MET A 1 154 ? 8.150 13.871 -8.604 1.00 79.56 154 MET A C 1
ATOM 1213 O O . MET A 1 154 ? 7.800 13.898 -7.420 1.00 79.56 154 MET A O 1
ATOM 1217 N N . GLY A 1 155 ? 7.282 14.000 -9.613 1.00 81.56 155 GLY A N 1
ATOM 1218 C CA . GLY A 1 155 ? 5.831 14.113 -9.449 1.00 81.56 155 GLY A CA 1
ATOM 1219 C C . GLY A 1 155 ? 5.229 12.901 -8.736 1.00 81.56 155 GLY A C 1
ATOM 1220 O O . GLY A 1 155 ? 4.465 13.057 -7.773 1.00 81.56 155 GLY A O 1
ATOM 1221 N N . LEU A 1 156 ? 5.656 11.697 -9.122 1.00 82.94 156 LEU A N 1
ATOM 1222 C CA . LEU A 1 156 ? 5.248 10.444 -8.495 1.00 82.94 156 LEU A CA 1
ATOM 1223 C C . LEU A 1 156 ? 5.707 10.359 -7.034 1.00 82.94 156 LEU A C 1
ATOM 1225 O O . LEU A 1 156 ? 4.890 10.085 -6.153 1.00 82.94 156 LEU A O 1
ATOM 1229 N N . ARG A 1 157 ? 6.984 10.648 -6.742 1.00 84.38 157 ARG A N 1
ATOM 1230 C CA . ARG A 1 157 ? 7.503 10.657 -5.362 1.00 84.38 157 ARG A CA 1
ATOM 1231 C C . ARG A 1 157 ? 6.729 11.637 -4.482 1.00 84.38 157 ARG A C 1
ATOM 1233 O O . ARG A 1 157 ? 6.295 11.261 -3.394 1.00 84.38 157 ARG A O 1
ATOM 1240 N N . LYS A 1 158 ? 6.501 12.860 -4.966 1.00 85.62 158 LYS A N 1
ATOM 1241 C CA . LYS A 1 158 ? 5.722 13.876 -4.248 1.00 85.62 158 LYS A CA 1
ATOM 1242 C C . LYS A 1 158 ? 4.292 13.406 -3.979 1.00 85.62 158 LYS A C 1
ATOM 1244 O O . LYS A 1 158 ? 3.804 13.547 -2.863 1.00 85.62 158 LYS A O 1
ATOM 1249 N N . THR A 1 159 ? 3.638 12.805 -4.970 1.00 86.00 159 THR A N 1
ATOM 1250 C CA . THR A 1 159 ? 2.272 12.286 -4.819 1.00 86.00 159 THR A CA 1
ATOM 1251 C C . THR A 1 159 ? 2.214 11.124 -3.819 1.00 86.00 159 THR A C 1
ATOM 1253 O O . THR A 1 159 ? 1.266 11.040 -3.039 1.00 86.00 159 THR A O 1
ATOM 1256 N N . ILE A 1 160 ? 3.241 10.266 -3.764 1.00 85.69 160 ILE A N 1
ATOM 1257 C CA . ILE A 1 160 ? 3.362 9.212 -2.740 1.00 85.69 160 ILE A CA 1
ATOM 1258 C C . ILE A 1 160 ? 3.484 9.825 -1.340 1.00 85.69 160 ILE A C 1
ATOM 1260 O O . ILE A 1 160 ? 2.746 9.416 -0.444 1.00 85.69 160 ILE A O 1
ATOM 1264 N N . VAL A 1 161 ? 4.355 10.825 -1.158 1.00 85.25 161 VAL A N 1
ATOM 1265 C CA . VAL A 1 161 ? 4.497 11.548 0.118 1.00 85.25 161 VAL A CA 1
ATOM 1266 C C . VAL A 1 161 ? 3.160 12.174 0.527 1.00 85.25 161 VAL A C 1
ATOM 1268 O O . VAL A 1 161 ? 2.676 11.912 1.624 1.00 85.25 161 VAL A O 1
ATOM 1271 N N . GLU A 1 162 ? 2.502 12.910 -0.375 1.00 86.88 162 GLU A N 1
ATOM 1272 C CA . GLU A 1 162 ? 1.189 13.529 -0.131 1.00 86.88 162 GLU A CA 1
ATOM 1273 C C . GLU A 1 162 ? 0.131 12.496 0.290 1.00 86.88 162 GLU A C 1
ATOM 1275 O O . GLU A 1 162 ? -0.630 12.737 1.234 1.00 86.88 162 GLU A O 1
ATOM 1280 N N . THR A 1 163 ? 0.098 11.340 -0.380 1.00 85.88 163 THR A N 1
ATOM 1281 C CA . THR A 1 163 ? -0.851 10.252 -0.102 1.00 85.88 163 THR A CA 1
ATOM 1282 C C . THR A 1 163 ? -0.584 9.624 1.265 1.00 85.88 163 THR A C 1
ATOM 1284 O O . THR A 1 163 ? -1.516 9.408 2.042 1.00 85.88 163 THR A O 1
ATOM 1287 N N . TYR A 1 164 ? 0.683 9.376 1.607 1.00 86.38 164 TYR A N 1
ATOM 1288 C CA . TYR A 1 164 ? 1.069 8.845 2.914 1.00 86.38 164 TYR A CA 1
ATOM 1289 C C . TYR A 1 164 ? 0.727 9.820 4.040 1.00 86.38 164 TYR A C 1
ATOM 1291 O O . TYR A 1 164 ? 0.079 9.417 5.009 1.00 86.38 164 TYR A O 1
ATOM 1299 N N . THR A 1 165 ? 1.047 11.104 3.883 1.00 85.88 165 THR A N 1
ATOM 1300 C CA . THR A 1 165 ? 0.703 12.147 4.855 1.00 85.88 165 THR A CA 1
ATOM 1301 C C . THR A 1 165 ? -0.807 12.220 5.084 1.00 85.88 165 THR A C 1
ATOM 1303 O O . THR A 1 165 ? -1.258 12.180 6.230 1.00 85.88 165 THR A O 1
ATOM 1306 N N . HIS A 1 166 ? -1.615 12.249 4.018 1.00 85.00 166 HIS A N 1
ATOM 1307 C CA . HIS A 1 166 ? -3.077 12.268 4.149 1.00 85.00 166 HIS A CA 1
ATOM 1308 C C . HIS A 1 166 ? -3.625 10.995 4.794 1.00 85.00 166 HIS A C 1
ATOM 1310 O O . HIS A 1 166 ? -4.540 11.068 5.615 1.00 85.00 166 HIS A O 1
ATOM 1316 N N . SER A 1 167 ? -3.052 9.833 4.478 1.00 85.06 167 SER A N 1
ATOM 1317 C CA . SER A 1 167 ? -3.474 8.568 5.077 1.00 85.06 167 SER A CA 1
ATOM 1318 C C . SER A 1 167 ? -3.200 8.515 6.589 1.00 85.06 167 SER A C 1
ATOM 1320 O O . SER A 1 167 ? -4.067 8.082 7.345 1.00 85.06 167 SER A O 1
ATOM 1322 N N . LEU A 1 168 ? -2.068 9.054 7.061 1.00 84.25 168 LEU A N 1
ATOM 1323 C CA . LEU A 1 168 ? -1.764 9.169 8.492 1.00 84.25 168 LEU A CA 1
ATOM 1324 C C . LEU A 1 168 ? -2.687 10.170 9.200 1.00 84.25 168 LEU A C 1
ATOM 1326 O O . LEU A 1 168 ? -3.206 9.868 10.276 1.00 84.25 168 LEU A O 1
ATOM 1330 N N . LYS A 1 169 ? -2.967 11.324 8.579 1.00 84.31 169 LYS A N 1
ATOM 1331 C CA . LYS A 1 169 ? -3.953 12.287 9.105 1.00 84.31 169 LYS A CA 1
ATOM 1332 C C . LYS A 1 169 ? -5.346 11.662 9.213 1.00 84.31 169 LYS A C 1
ATOM 1334 O O . LYS A 1 169 ? -6.048 11.881 10.200 1.00 84.31 169 LYS A O 1
ATOM 1339 N N . LEU A 1 170 ? -5.739 10.839 8.240 1.00 83.12 170 LEU A N 1
ATOM 1340 C CA . LEU A 1 170 ? -7.002 10.107 8.283 1.00 83.12 170 LEU A CA 1
ATOM 1341 C C . LEU A 1 170 ? -7.050 9.119 9.455 1.00 83.12 170 LEU A C 1
ATOM 1343 O O . LEU A 1 170 ? -8.076 9.054 10.136 1.00 83.12 170 LEU A O 1
ATOM 1347 N N . LEU A 1 171 ? -5.968 8.375 9.714 1.00 83.56 171 LEU A N 1
ATOM 1348 C CA . LEU A 1 171 ? -5.901 7.477 10.870 1.00 83.56 171 LEU A CA 1
ATOM 1349 C C . LEU A 1 171 ? 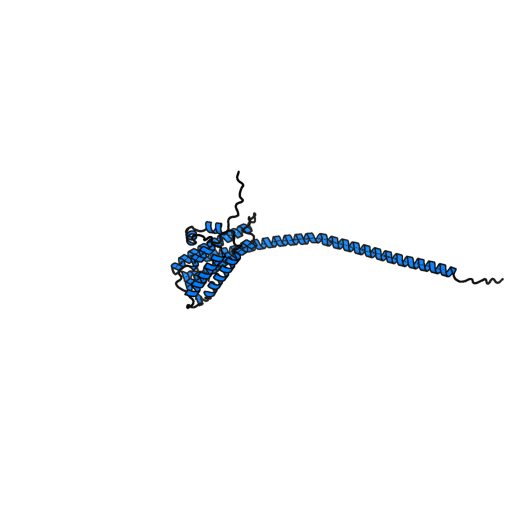-6.072 8.243 12.186 1.00 83.56 171 LEU A C 1
ATOM 1351 O O . LEU A 1 171 ? -6.864 7.825 13.029 1.00 83.56 171 LEU A O 1
ATOM 1355 N N . PHE A 1 172 ? -5.405 9.389 12.322 1.00 84.31 172 PHE A N 1
ATOM 1356 C CA . PHE A 1 172 ? -5.514 10.248 13.500 1.00 84.31 172 PHE A CA 1
ATOM 1357 C C . PHE A 1 172 ? -6.945 10.763 13.729 1.00 84.31 172 PHE A C 1
ATOM 1359 O O . PHE A 1 172 ? -7.519 10.575 14.804 1.00 84.31 172 PHE A O 1
ATOM 1366 N N . ILE A 1 173 ? -7.564 11.360 12.703 1.00 80.69 173 ILE A N 1
ATOM 1367 C CA . ILE A 1 173 ? -8.940 11.882 12.789 1.00 80.69 173 ILE A CA 1
ATOM 1368 C C . ILE A 1 173 ? -9.923 10.755 13.123 1.00 80.69 173 ILE A C 1
ATOM 1370 O O . ILE A 1 173 ? -10.843 10.936 13.922 1.00 80.69 173 ILE A O 1
ATOM 1374 N N . SER A 1 174 ? -9.720 9.581 12.527 1.00 77.75 174 SER A N 1
ATOM 1375 C CA . SER A 1 174 ? -10.572 8.420 12.769 1.00 77.75 174 SER A CA 1
ATOM 1376 C C . SER A 1 174 ? -10.425 7.897 14.195 1.00 77.75 174 SER A C 1
ATOM 1378 O O . SER A 1 174 ? -11.431 7.598 14.833 1.00 77.75 174 SER A O 1
ATOM 1380 N N . HIS A 1 175 ? -9.199 7.843 14.719 1.00 79.12 175 HIS A N 1
ATOM 1381 C CA . HIS A 1 175 ? -8.929 7.468 16.105 1.00 79.12 175 HIS A CA 1
ATOM 1382 C C . HIS A 1 175 ? -9.636 8.403 17.096 1.00 79.12 175 HIS A C 1
ATOM 1384 O O . HIS A 1 175 ? -10.280 7.930 18.030 1.00 79.12 175 HIS A O 1
ATOM 1390 N N . LYS A 1 176 ? -9.602 9.719 16.851 1.00 79.19 176 LYS A N 1
ATOM 1391 C CA . LYS A 1 176 ? -10.324 10.704 17.671 1.00 79.19 176 LYS A CA 1
ATOM 1392 C C . LYS A 1 176 ?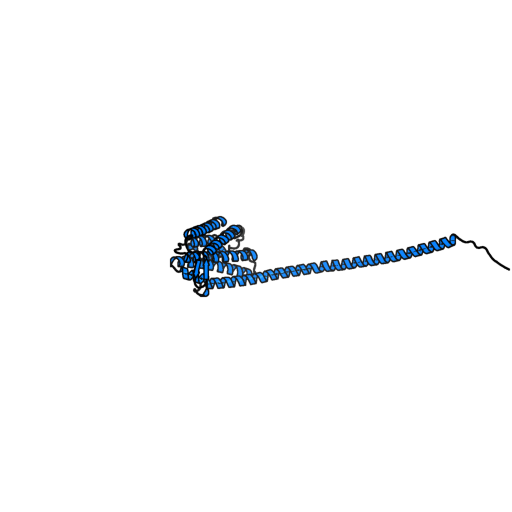 -11.841 10.482 17.634 1.00 79.19 176 LYS A C 1
ATOM 1394 O O . LYS A 1 176 ? -12.485 10.425 18.676 1.00 79.19 176 LYS A O 1
ATOM 1399 N N . ARG A 1 177 ? -12.403 10.269 16.440 1.00 73.44 177 ARG A N 1
ATOM 1400 C CA . ARG A 1 177 ? -13.848 10.041 16.242 1.00 73.44 177 ARG A CA 1
ATOM 1401 C C . ARG A 1 177 ? -14.351 8.708 16.801 1.00 73.44 177 ARG A C 1
ATOM 1403 O O . ARG A 1 177 ? -15.519 8.624 17.177 1.00 73.44 177 ARG A O 1
ATOM 1410 N N . LEU A 1 178 ? -13.502 7.680 16.862 1.00 71.56 178 LEU A N 1
ATOM 1411 C CA . LEU A 1 178 ? -13.820 6.399 17.505 1.00 71.56 178 LEU A CA 1
ATOM 1412 C C . LEU A 1 178 ? -14.116 6.582 19.003 1.00 71.56 178 LEU A C 1
ATOM 1414 O O . LEU A 1 178 ? -15.015 5.929 19.516 1.00 71.56 178 LEU A O 1
ATOM 1418 N N . GLY A 1 179 ? -13.442 7.518 19.681 1.00 65.31 179 GLY A N 1
ATOM 1419 C CA . GLY A 1 179 ? -13.729 7.853 21.082 1.00 65.31 179 GLY A CA 1
ATOM 1420 C C . GLY A 1 179 ? -15.023 8.651 21.300 1.00 65.31 179 GLY A C 1
ATOM 1421 O O . GLY A 1 179 ? -15.552 8.667 22.407 1.00 65.31 179 GLY A O 1
ATOM 1422 N N . GLU A 1 180 ? -15.549 9.295 20.255 1.00 67.88 180 GLU A N 1
ATOM 1423 C CA . GLU A 1 180 ? -16.723 10.181 20.311 1.00 67.88 180 GLU A CA 1
ATOM 1424 C C . GLU A 1 180 ? -18.020 9.500 19.812 1.00 67.88 180 GLU A C 1
ATOM 1426 O O . GLU A 1 180 ? -19.069 10.139 19.746 1.00 67.88 180 GLU A O 1
ATOM 1431 N N . GLY A 1 181 ? -17.976 8.209 19.446 1.00 61.69 181 GLY A N 1
ATOM 1432 C CA . GLY A 1 181 ? -19.131 7.456 18.925 1.00 61.69 181 GLY A CA 1
ATOM 1433 C C . GLY A 1 181 ? -19.417 7.662 17.427 1.00 61.69 181 GLY A C 1
ATOM 1434 O O . GLY A 1 181 ? -20.459 7.247 16.921 1.00 61.69 181 GLY A O 1
ATOM 1435 N N . GLY A 1 182 ? -18.492 8.271 16.675 1.00 66.75 182 GLY A N 1
ATOM 1436 C CA . GLY A 1 182 ? -18.614 8.556 15.234 1.00 66.75 182 GLY A CA 1
ATOM 1437 C C . GLY A 1 182 ? -18.339 7.363 14.303 1.00 66.75 182 GLY A C 1
ATOM 1438 O O . GLY A 1 182 ? -18.048 7.541 13.117 1.00 66.75 182 GLY A O 1
ATOM 1439 N N . CYS A 1 183 ? -18.392 6.136 14.815 1.00 66.38 183 CYS A N 1
ATOM 1440 C CA . CYS A 1 183 ? -17.917 4.931 14.136 1.00 66.38 183 CYS A CA 1
ATOM 1441 C C . CYS A 1 183 ? -18.754 4.521 12.923 1.00 66.38 183 CYS A C 1
ATOM 1443 O O . CYS A 1 183 ? -18.204 4.135 11.893 1.00 66.38 183 CYS A O 1
ATOM 1445 N N . MET A 1 184 ? -20.074 4.687 12.999 1.00 64.75 184 MET A N 1
ATOM 1446 C CA . MET A 1 184 ? -20.980 4.382 11.892 1.00 64.75 184 MET A CA 1
ATOM 1447 C C . MET A 1 184 ? -20.833 5.363 10.732 1.00 64.75 184 MET A C 1
ATOM 1449 O O . MET A 1 184 ? -21.023 4.981 9.579 1.00 64.75 184 MET A O 1
ATOM 1453 N N . GLN A 1 185 ? -20.451 6.612 11.011 1.00 68.19 185 GLN A N 1
ATOM 1454 C CA . GLN A 1 185 ? -20.085 7.560 9.964 1.00 68.19 185 GLN A CA 1
ATOM 1455 C C . GLN A 1 185 ? -18.768 7.126 9.314 1.00 68.19 185 GLN A C 1
ATOM 1457 O O . GLN A 1 185 ? -18.727 6.958 8.104 1.00 68.19 185 GLN A O 1
ATOM 1462 N N . LEU A 1 186 ? -17.722 6.818 10.085 1.00 68.12 186 LEU A N 1
ATOM 1463 C CA . LEU A 1 186 ? -16.467 6.306 9.514 1.00 68.12 186 LEU A CA 1
ATOM 1464 C C . LEU A 1 186 ? -16.679 5.052 8.655 1.00 68.12 186 LEU A C 1
ATOM 1466 O O . LEU A 1 186 ? -16.171 4.979 7.541 1.00 68.12 186 LEU A O 1
ATOM 1470 N N . LEU A 1 187 ? -17.484 4.100 9.129 1.00 66.75 187 LEU A N 1
ATOM 1471 C CA . LEU A 1 187 ? -17.857 2.913 8.365 1.00 66.75 187 LEU A CA 1
ATOM 1472 C C . LEU A 1 187 ? -18.584 3.254 7.069 1.00 66.75 187 LEU A C 1
ATOM 1474 O O . LEU A 1 187 ? -18.240 2.711 6.025 1.00 66.75 187 LEU A O 1
ATOM 1478 N N . ARG A 1 188 ? -19.564 4.162 7.104 1.00 66.94 188 ARG A N 1
ATOM 1479 C CA . ARG A 1 188 ? -20.242 4.617 5.883 1.00 66.94 188 ARG A CA 1
ATOM 1480 C C . ARG A 1 188 ? -19.265 5.281 4.920 1.00 66.94 188 ARG A C 1
ATOM 1482 O O . ARG A 1 188 ? -19.304 4.951 3.746 1.00 66.94 188 ARG A O 1
ATOM 1489 N N . ALA A 1 189 ? -18.340 6.098 5.416 1.00 66.94 189 ALA A N 1
ATOM 1490 C CA . ALA A 1 189 ? -17.341 6.779 4.598 1.00 66.94 189 ALA A CA 1
A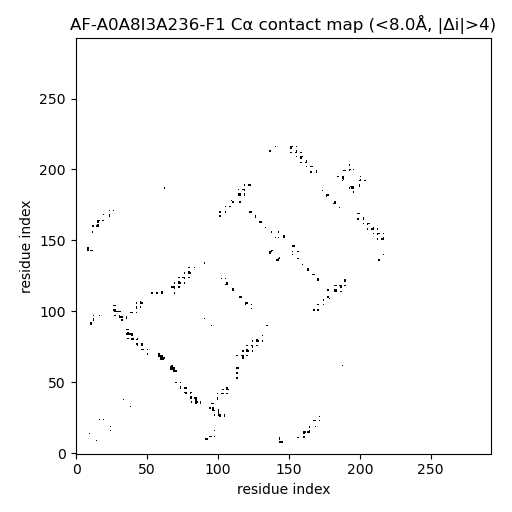TOM 1491 C C . ALA A 1 189 ? -16.336 5.807 3.955 1.00 66.94 189 ALA A C 1
ATOM 1493 O O . ALA A 1 189 ? -15.879 6.028 2.839 1.00 66.94 189 ALA A O 1
ATOM 1494 N N . LEU A 1 190 ? -15.987 4.714 4.642 1.00 65.81 190 LEU A N 1
ATOM 1495 C CA . LEU A 1 190 ? -15.140 3.653 4.083 1.00 65.81 190 LEU A CA 1
ATOM 1496 C C . LEU A 1 190 ? -15.824 2.897 2.939 1.00 65.81 190 LEU A C 1
ATOM 1498 O O . LEU A 1 190 ? -15.146 2.343 2.075 1.00 65.81 190 LEU A O 1
ATOM 1502 N N . VAL A 1 191 ? -17.155 2.829 2.966 1.00 63.09 191 VAL A N 1
ATOM 1503 C CA . VAL A 1 191 ? -17.978 2.092 1.998 1.00 63.09 191 VAL A CA 1
ATOM 1504 C C . VAL A 1 191 ? -18.408 2.978 0.836 1.00 63.09 191 VAL A C 1
ATOM 1506 O O . VAL A 1 191 ? -18.488 2.495 -0.295 1.00 63.09 191 VAL A O 1
ATOM 1509 N N . ASP A 1 192 ? -18.680 4.244 1.136 1.00 62.56 192 ASP A N 1
ATOM 1510 C CA . ASP A 1 192 ? -19.095 5.293 0.218 1.00 62.56 192 ASP A CA 1
ATOM 1511 C C . ASP A 1 192 ? -18.414 6.626 0.600 1.00 62.56 192 ASP A C 1
ATOM 1513 O O . ASP A 1 192 ? -18.924 7.387 1.434 1.00 62.56 192 ASP A O 1
ATOM 1517 N N . PRO A 1 193 ? -17.236 6.911 0.017 1.00 59.12 193 PRO A N 1
ATOM 1518 C CA . PRO A 1 193 ? -16.467 8.124 0.296 1.00 59.12 193 PRO A CA 1
ATOM 1519 C C . PRO A 1 193 ? -17.180 9.423 -0.0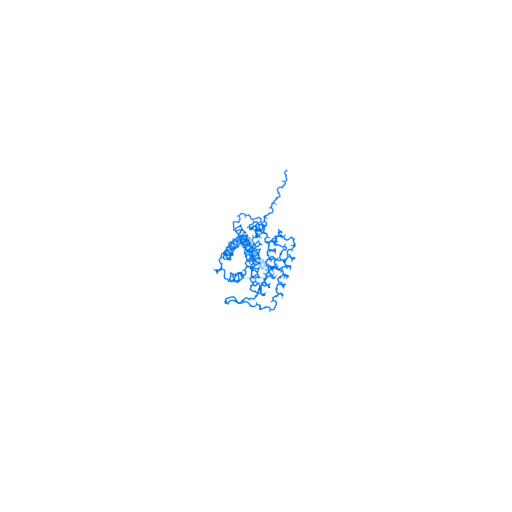99 1.00 59.12 193 PRO A C 1
ATOM 1521 O O . PRO A 1 193 ? -16.817 10.484 0.406 1.00 59.12 193 PRO A O 1
ATOM 1524 N N . HIS A 1 194 ? -18.188 9.364 -0.979 1.00 56.94 194 HIS A N 1
ATOM 1525 C CA . HIS A 1 194 ? -18.933 10.543 -1.431 1.00 56.94 194 HIS A CA 1
ATOM 1526 C C . HIS A 1 194 ? -19.935 11.061 -0.397 1.00 56.94 194 HIS A C 1
ATOM 1528 O O . HIS A 1 194 ? -20.402 12.193 -0.513 1.00 56.94 194 HIS A O 1
ATOM 1534 N N . GLU A 1 195 ? -20.270 10.254 0.609 1.00 49.34 195 GLU A N 1
ATOM 1535 C CA . GLU A 1 195 ? -21.318 10.582 1.574 1.00 49.34 195 GLU A CA 1
ATOM 1536 C C . GLU A 1 195 ? -20.794 11.377 2.786 1.00 49.34 195 GLU A C 1
ATOM 1538 O O . GLU A 1 195 ? -21.588 11.974 3.512 1.00 49.34 195 GLU A O 1
ATOM 1543 N N . ILE A 1 196 ? -19.473 11.392 3.035 1.00 51.69 196 ILE A N 1
ATOM 1544 C CA . ILE A 1 196 ? -18.877 12.022 4.225 1.00 51.69 196 ILE A CA 1
ATOM 1545 C C . ILE A 1 196 ? -17.760 12.989 3.840 1.00 51.69 196 ILE A C 1
ATOM 1547 O O . ILE A 1 196 ? -16.742 12.616 3.261 1.00 51.69 196 ILE A O 1
ATOM 1551 N N . GLU A 1 197 ? -17.986 14.250 4.209 1.00 51.31 197 GLU A N 1
ATOM 1552 C CA . GLU A 1 197 ? -17.234 15.420 3.771 1.00 51.31 197 GLU A CA 1
ATOM 1553 C C . GLU A 1 197 ? -15.722 15.335 4.045 1.00 51.31 197 GLU A C 1
ATOM 1555 O O . GLU A 1 197 ? -15.235 15.320 5.181 1.00 51.31 197 GLU A O 1
ATOM 1560 N N . ASN A 1 198 ? -15.007 15.403 2.922 1.00 63.12 198 ASN A N 1
ATOM 1561 C CA . ASN A 1 198 ? -13.679 15.960 2.693 1.00 63.12 198 ASN A CA 1
ATOM 1562 C C . ASN A 1 198 ? -12.490 15.000 2.827 1.00 63.12 198 ASN A C 1
ATOM 1564 O O . ASN A 1 198 ? -11.782 14.809 1.846 1.00 63.12 198 ASN A O 1
ATOM 1568 N N . THR A 1 199 ? -12.218 14.356 3.963 1.00 64.62 199 THR A N 1
ATOM 1569 C CA . THR A 1 199 ? -10.904 13.682 4.120 1.00 64.62 199 THR A CA 1
ATOM 1570 C C . THR A 1 199 ? -10.742 12.397 3.303 1.00 64.62 199 THR A C 1
ATOM 1572 O O . THR A 1 199 ? -9.680 12.168 2.724 1.00 64.62 199 THR A O 1
ATOM 1575 N N . LEU A 1 200 ? -11.780 11.561 3.220 1.00 69.06 200 LEU A N 1
ATOM 1576 C CA . LEU A 1 200 ? -11.748 10.325 2.427 1.00 69.06 200 LEU A CA 1
ATOM 1577 C C . LEU A 1 200 ? -11.902 10.590 0.927 1.00 69.06 200 LEU A C 1
ATOM 1579 O O . LEU A 1 200 ? -11.255 9.911 0.133 1.00 69.06 200 LEU A O 1
ATOM 1583 N N . SER A 1 201 ? -12.676 11.610 0.549 1.00 71.44 201 SER A N 1
ATOM 1584 C CA . SER A 1 201 ? -12.771 12.064 -0.840 1.00 71.44 201 SER A CA 1
ATOM 1585 C C . SER A 1 201 ? -11.467 12.697 -1.333 1.00 71.44 201 SER A C 1
ATOM 1587 O O . SER A 1 201 ? -11.087 12.487 -2.480 1.00 71.44 201 SER A O 1
ATOM 1589 N N . GLU A 1 202 ? -10.748 13.443 -0.485 1.00 77.69 202 GLU A N 1
ATOM 1590 C CA . GLU A 1 202 ? -9.407 13.935 -0.831 1.00 77.69 202 GLU A CA 1
ATOM 1591 C C . GLU A 1 202 ? -8.411 12.779 -0.972 1.00 77.69 202 GLU A C 1
ATOM 1593 O O . GLU A 1 202 ? -7.612 12.776 -1.906 1.00 77.69 202 GLU A O 1
ATOM 1598 N N . LEU A 1 203 ? -8.495 11.756 -0.112 1.00 78.81 203 LEU A N 1
ATOM 1599 C CA . LEU A 1 203 ? -7.670 10.558 -0.265 1.00 78.81 203 LEU A CA 1
ATOM 1600 C C . LEU A 1 203 ? -7.962 9.836 -1.587 1.00 78.81 203 LEU A C 1
ATOM 1602 O O . LEU A 1 203 ? -7.028 9.448 -2.272 1.00 78.81 203 LEU A O 1
ATOM 1606 N N . GLU A 1 204 ? -9.227 9.700 -1.984 1.00 78.50 204 GLU A N 1
ATOM 1607 C CA . GLU A 1 204 ? -9.595 9.092 -3.269 1.00 78.50 204 GLU A CA 1
ATOM 1608 C C . GLU A 1 204 ? -9.074 9.904 -4.463 1.00 78.50 204 GLU A C 1
ATOM 1610 O O . GLU A 1 204 ? -8.530 9.338 -5.411 1.00 78.50 204 GLU A O 1
ATOM 1615 N N . LYS A 1 205 ? -9.151 11.240 -4.408 1.00 82.69 205 LYS A N 1
ATOM 1616 C CA . LYS A 1 205 ? -8.536 12.106 -5.428 1.00 82.69 205 LYS A CA 1
ATOM 1617 C C . LYS A 1 205 ? -7.025 11.897 -5.509 1.00 82.69 205 LYS A C 1
ATOM 1619 O O . LYS A 1 205 ? -6.484 11.866 -6.614 1.00 82.69 205 LYS A O 1
ATOM 1624 N N . LEU A 1 206 ? -6.353 11.746 -4.366 1.00 82.25 206 LEU A N 1
ATOM 1625 C CA . LEU A 1 206 ? -4.924 11.435 -4.310 1.00 82.25 206 LEU A CA 1
ATOM 1626 C C . LEU A 1 206 ? -4.624 10.033 -4.854 1.00 82.25 206 LEU A C 1
ATOM 1628 O O . LEU A 1 206 ? -3.653 9.891 -5.586 1.00 82.25 206 LEU A O 1
ATOM 1632 N N . GLU A 1 207 ? -5.466 9.029 -4.592 1.00 81.38 207 GLU A N 1
ATOM 1633 C CA . GLU A 1 207 ? -5.338 7.682 -5.172 1.00 81.38 207 GLU A CA 1
ATOM 1634 C C . GLU A 1 207 ? -5.483 7.720 -6.704 1.00 81.38 207 GLU A C 1
ATOM 1636 O O . GLU A 1 207 ? -4.643 7.174 -7.417 1.00 81.38 207 GLU A O 1
ATOM 1641 N N . VAL A 1 208 ? -6.475 8.447 -7.230 1.00 83.94 208 VAL A N 1
ATOM 1642 C CA . VAL A 1 208 ? -6.652 8.639 -8.681 1.00 83.94 208 VAL A CA 1
ATOM 1643 C C . VAL A 1 208 ? -5.475 9.402 -9.294 1.00 83.94 208 VAL A C 1
ATOM 1645 O O . VAL A 1 208 ? -5.039 9.084 -10.401 1.00 83.94 208 VAL A O 1
ATOM 1648 N N . LYS A 1 209 ? -4.955 10.420 -8.601 1.00 83.88 209 LYS A N 1
ATOM 1649 C CA . LYS A 1 209 ? -3.761 11.156 -9.036 1.00 83.88 209 LYS A CA 1
ATOM 1650 C C . LYS A 1 209 ? -2.541 10.233 -9.056 1.00 83.88 209 LYS A C 1
ATOM 1652 O O . LYS A 1 209 ? -1.829 10.220 -10.051 1.00 83.88 209 LYS A O 1
ATOM 1657 N N . LEU A 1 210 ? -2.345 9.429 -8.012 1.00 83.50 210 LEU A N 1
ATOM 1658 C CA . LEU A 1 210 ? -1.255 8.463 -7.914 1.00 83.50 210 LEU A CA 1
ATOM 1659 C C . LEU A 1 210 ? -1.284 7.466 -9.077 1.00 83.50 210 LEU A C 1
ATOM 1661 O O . LEU A 1 210 ? -0.259 7.261 -9.717 1.00 83.50 210 LEU A O 1
ATOM 1665 N N . ASP A 1 211 ? -2.450 6.907 -9.403 1.00 83.88 211 ASP A N 1
ATOM 1666 C CA . ASP A 1 211 ? -2.581 5.972 -10.526 1.00 83.88 211 ASP A CA 1
ATOM 1667 C C . ASP A 1 211 ? -2.267 6.638 -11.878 1.00 83.88 211 ASP A C 1
ATOM 1669 O O . ASP A 1 211 ? -1.669 6.008 -12.751 1.00 83.88 211 ASP A O 1
ATOM 1673 N N . ARG A 1 212 ? -2.605 7.923 -12.056 1.00 83.19 212 ARG A N 1
ATOM 1674 C CA . ARG A 1 212 ? -2.250 8.687 -13.267 1.00 83.19 212 ARG A CA 1
ATOM 1675 C C . ARG A 1 212 ? -0.748 8.931 -13.385 1.00 83.19 212 ARG A C 1
ATOM 1677 O O . ARG A 1 212 ? -0.200 8.739 -14.465 1.00 83.19 212 ARG A O 1
ATOM 1684 N N . GLU A 1 213 ? -0.093 9.332 -12.297 1.00 81.44 213 GLU A N 1
ATOM 1685 C CA . GLU A 1 213 ? 1.362 9.548 -12.267 1.00 81.44 213 GLU A CA 1
ATOM 1686 C C . GLU A 1 213 ? 2.115 8.231 -12.524 1.00 81.44 213 GLU A C 1
ATOM 1688 O O . GLU A 1 213 ? 3.060 8.188 -13.306 1.00 81.44 213 GLU A O 1
ATOM 1693 N N . VAL A 1 214 ? 1.641 7.116 -11.954 1.00 83.56 214 VAL A N 1
ATOM 1694 C CA . VAL A 1 214 ? 2.194 5.778 -12.227 1.00 83.56 214 VAL A CA 1
ATOM 1695 C C . VAL A 1 214 ? 2.044 5.402 -13.700 1.00 83.56 214 VAL A C 1
ATOM 1697 O O . VAL A 1 214 ? 2.994 4.900 -14.296 1.00 83.56 214 VAL A O 1
ATOM 1700 N N . GLN A 1 215 ? 0.881 5.658 -14.307 1.00 83.19 215 GLN A N 1
ATOM 1701 C CA . GLN A 1 215 ? 0.673 5.417 -15.738 1.00 83.19 215 GLN A CA 1
ATOM 1702 C C . GLN A 1 215 ? 1.597 6.279 -16.605 1.00 83.19 215 GLN A C 1
ATOM 170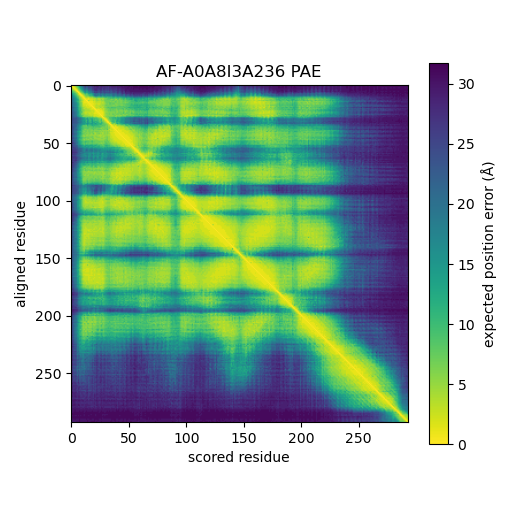4 O O . GLN A 1 215 ? 2.142 5.777 -17.586 1.00 83.19 215 GLN A O 1
ATOM 1709 N N . ALA A 1 216 ? 1.806 7.548 -16.247 1.00 80.19 216 ALA A N 1
ATOM 1710 C CA . ALA A 1 216 ? 2.736 8.423 -16.955 1.00 80.19 216 ALA A CA 1
ATOM 1711 C C . ALA A 1 216 ? 4.170 7.867 -16.906 1.00 80.19 216 ALA A C 1
ATOM 1713 O O . ALA A 1 216 ? 4.803 7.706 -17.954 1.00 80.19 216 ALA A O 1
ATOM 1714 N N . CYS A 1 217 ? 4.644 7.470 -15.719 1.00 79.44 217 CYS A N 1
ATOM 1715 C CA . CYS A 1 217 ? 5.959 6.849 -15.556 1.00 79.44 217 CYS A CA 1
ATOM 1716 C C . CYS A 1 217 ? 6.085 5.506 -16.301 1.00 79.44 217 CYS A C 1
ATOM 1718 O O . CYS A 1 217 ? 7.129 5.231 -16.893 1.00 79.44 217 CYS A O 1
ATOM 1720 N N . ASP A 1 218 ? 5.044 4.668 -16.311 1.00 81.06 218 ASP A N 1
ATOM 1721 C CA . ASP A 1 218 ? 5.052 3.376 -17.013 1.00 81.06 218 ASP A CA 1
ATOM 1722 C C . ASP A 1 218 ? 5.102 3.545 -18.540 1.00 81.06 218 ASP A C 1
ATOM 1724 O O . ASP A 1 218 ? 5.867 2.869 -19.235 1.00 81.06 218 ASP A O 1
ATOM 1728 N N . ILE A 1 219 ? 4.359 4.515 -19.082 1.00 79.25 219 ILE A N 1
ATOM 1729 C CA . ILE A 1 219 ? 4.418 4.867 -20.508 1.00 79.25 219 ILE A CA 1
ATOM 1730 C C . ILE A 1 219 ? 5.834 5.314 -20.886 1.00 79.25 219 ILE A C 1
ATOM 1732 O O . ILE A 1 219 ? 6.364 4.893 -21.916 1.00 79.25 219 ILE A O 1
ATOM 1736 N N . GLN A 1 220 ? 6.486 6.126 -20.054 1.00 77.81 220 GLN A N 1
ATOM 1737 C CA . GLN A 1 220 ? 7.858 6.550 -20.318 1.00 77.81 220 GLN A CA 1
ATOM 1738 C C . GLN A 1 220 ? 8.849 5.392 -20.248 1.00 77.81 220 GLN A C 1
ATOM 1740 O O . GLN A 1 220 ? 9.641 5.214 -21.178 1.00 77.81 220 GLN A O 1
ATOM 1745 N N . LEU A 1 221 ? 8.777 4.569 -19.201 1.00 77.38 221 LEU A N 1
ATOM 1746 C CA . LEU A 1 221 ? 9.661 3.420 -19.024 1.00 77.38 221 LEU A CA 1
ATOM 1747 C C . LEU A 1 221 ? 9.521 2.421 -20.180 1.00 77.38 221 LEU A C 1
ATOM 1749 O O . LEU A 1 221 ? 10.518 1.991 -20.766 1.00 77.38 221 LEU A O 1
ATOM 1753 N N . SER A 1 222 ? 8.284 2.096 -20.554 1.00 76.44 222 SER A N 1
ATOM 1754 C CA . SER A 1 222 ? 7.996 1.218 -21.688 1.00 76.44 222 SER A CA 1
ATOM 1755 C C . SER A 1 222 ? 8.445 1.833 -23.016 1.00 76.44 222 SER A C 1
ATOM 1757 O O . SER A 1 222 ? 9.014 1.129 -23.850 1.00 76.44 222 SER A O 1
ATOM 1759 N N . SER A 1 223 ? 8.286 3.146 -23.215 1.00 74.31 223 SER A N 1
ATOM 1760 C CA . SER A 1 223 ? 8.784 3.833 -24.413 1.00 74.31 223 SER A CA 1
ATOM 1761 C C . SER A 1 223 ? 10.312 3.765 -24.532 1.00 74.31 223 SER A C 1
ATOM 1763 O O . SER A 1 223 ? 10.829 3.445 -25.604 1.00 74.31 223 SER A O 1
ATOM 1765 N N . ALA A 1 224 ? 11.038 3.969 -23.429 1.00 73.00 224 ALA A N 1
ATOM 1766 C CA . ALA A 1 224 ? 12.493 3.885 -23.393 1.00 73.00 224 ALA A CA 1
ATOM 1767 C C . ALA A 1 224 ? 12.978 2.454 -23.673 1.00 73.00 224 ALA A C 1
ATOM 1769 O O . ALA A 1 224 ? 13.872 2.253 -24.501 1.00 73.00 224 ALA A O 1
ATOM 1770 N N . ALA A 1 225 ? 12.340 1.452 -23.058 1.00 73.81 225 ALA A N 1
ATOM 1771 C CA . ALA A 1 225 ? 12.631 0.043 -23.313 1.00 73.81 225 ALA A CA 1
ATOM 1772 C C . ALA A 1 225 ? 12.372 -0.335 -24.782 1.00 73.81 225 ALA A C 1
ATOM 1774 O O . ALA A 1 225 ? 13.203 -0.990 -25.413 1.00 73.81 225 ALA A O 1
ATOM 1775 N N . ASN A 1 226 ? 11.267 0.141 -25.361 1.00 74.38 226 ASN A N 1
ATOM 1776 C CA . ASN A 1 226 ? 10.934 -0.082 -26.767 1.00 74.38 226 ASN A CA 1
ATOM 1777 C C . ASN A 1 226 ? 11.965 0.558 -27.710 1.00 74.38 226 ASN A C 1
ATOM 1779 O O . ASN A 1 226 ? 12.377 -0.072 -28.684 1.00 74.38 226 ASN A O 1
ATOM 1783 N N . LEU A 1 227 ? 12.432 1.778 -27.423 1.00 76.56 227 LEU A N 1
ATOM 1784 C CA . LEU A 1 227 ? 13.488 2.435 -28.205 1.00 76.56 227 LEU A CA 1
ATOM 1785 C C . LEU A 1 227 ? 14.819 1.676 -28.120 1.00 76.56 227 LEU A C 1
ATOM 1787 O O . LEU A 1 227 ? 15.500 1.501 -29.133 1.00 76.56 227 LEU A O 1
ATOM 1791 N N . GLN A 1 228 ? 15.178 1.175 -26.936 1.00 76.88 228 GLN A N 1
ATOM 1792 C CA . GLN A 1 228 ? 16.370 0.347 -26.753 1.00 76.88 228 GLN A CA 1
ATOM 1793 C C . GLN A 1 228 ? 16.262 -0.981 -27.514 1.00 76.88 228 GLN A C 1
ATOM 1795 O O . GLN A 1 228 ? 17.211 -1.406 -28.172 1.00 76.88 228 GLN A O 1
ATOM 1800 N N . GLN A 1 229 ? 15.098 -1.628 -27.484 1.00 77.06 229 GLN A N 1
ATOM 1801 C CA . GLN A 1 229 ? 14.852 -2.834 -28.272 1.00 77.06 229 GLN A CA 1
ATOM 1802 C C . GLN A 1 229 ? 14.934 -2.548 -29.775 1.00 77.06 229 GLN A C 1
ATOM 1804 O O . GLN A 1 229 ? 15.563 -3.308 -30.512 1.00 77.06 229 GLN A O 1
ATOM 1809 N N . GLN A 1 230 ? 14.368 -1.434 -30.246 1.00 77.38 230 GLN A N 1
ATOM 1810 C CA . GLN A 1 230 ? 14.463 -1.034 -31.651 1.00 77.38 230 GLN A CA 1
ATOM 1811 C C . GLN A 1 230 ? 15.906 -0.751 -32.084 1.00 77.38 230 GLN A C 1
ATOM 1813 O O . GLN A 1 230 ? 16.286 -1.127 -33.195 1.00 77.38 230 GLN A O 1
ATOM 1818 N N . SER A 1 231 ? 16.727 -0.138 -31.228 1.00 80.06 231 SER A N 1
ATOM 1819 C CA . SER A 1 231 ? 18.134 0.131 -31.542 1.00 80.06 231 SER A CA 1
ATOM 1820 C C . SER A 1 231 ? 18.965 -1.154 -31.608 1.00 80.06 231 SER A C 1
ATOM 1822 O O . SER A 1 231 ? 19.748 -1.323 -32.544 1.00 80.06 231 SER A O 1
ATOM 1824 N N . LEU A 1 232 ? 18.730 -2.106 -30.698 1.00 81.94 232 LEU A N 1
ATOM 1825 C CA . LEU A 1 232 ? 19.338 -3.441 -30.724 1.00 81.94 232 LEU A CA 1
ATOM 1826 C C . LEU A 1 232 ? 18.915 -4.239 -31.966 1.00 81.94 232 LEU A C 1
ATOM 1828 O O . LEU A 1 232 ? 19.746 -4.844 -32.641 1.00 81.94 232 LEU A O 1
ATOM 1832 N N . LEU A 1 233 ? 17.633 -4.200 -32.333 1.00 82.00 233 LEU A N 1
ATOM 1833 C CA . LEU A 1 233 ? 17.167 -4.798 -33.585 1.00 82.00 233 LEU A CA 1
ATOM 1834 C C . LEU A 1 233 ? 17.812 -4.121 -34.801 1.00 82.00 233 LEU A C 1
ATOM 1836 O O . LEU A 1 233 ? 18.151 -4.790 -35.776 1.00 82.00 233 LEU A O 1
ATOM 1840 N N . GLY A 1 234 ? 18.015 -2.804 -34.750 1.00 80.88 234 GLY A N 1
ATOM 1841 C CA . GLY A 1 234 ? 18.750 -2.051 -35.761 1.00 80.88 234 GLY A CA 1
ATOM 1842 C C . GLY A 1 234 ? 20.207 -2.497 -35.891 1.00 80.88 234 GLY A C 1
ATOM 1843 O O . GLY A 1 234 ? 20.674 -2.718 -37.010 1.00 80.88 234 GLY A O 1
ATOM 1844 N N . SER A 1 235 ? 20.906 -2.693 -34.771 1.00 84.12 235 SER A N 1
ATOM 1845 C CA . SER A 1 235 ? 22.315 -3.101 -34.764 1.00 84.12 235 SER A CA 1
ATOM 1846 C C . SER A 1 235 ? 22.518 -4.529 -35.276 1.00 84.12 235 SER A C 1
ATOM 1848 O O . SER A 1 235 ? 23.532 -4.803 -35.912 1.00 84.12 235 SER A O 1
ATOM 1850 N N . LEU A 1 236 ? 21.528 -5.413 -35.111 1.00 81.69 236 LEU A N 1
ATOM 1851 C CA . LEU A 1 236 ? 21.547 -6.778 -35.649 1.00 81.69 236 LEU A CA 1
ATOM 1852 C C . LEU A 1 236 ? 21.289 -6.853 -37.164 1.00 81.69 236 LEU A C 1
ATOM 1854 O O . LEU A 1 236 ? 21.717 -7.812 -37.812 1.00 81.69 236 LEU A O 1
ATOM 1858 N N . LYS A 1 237 ? 20.653 -5.843 -37.776 1.00 80.25 237 LYS A N 1
ATOM 1859 C CA . LYS A 1 237 ? 20.373 -5.849 -39.227 1.00 80.25 237 LYS A CA 1
ATOM 1860 C C . LYS A 1 237 ? 21.641 -5.848 -40.081 1.00 80.25 237 LYS A C 1
ATOM 1862 O O . LYS A 1 237 ? 21.661 -6.472 -41.140 1.00 80.25 237 LYS A O 1
ATOM 1867 N N . GLN A 1 238 ? 22.689 -5.141 -39.658 1.00 80.00 238 GLN A N 1
ATOM 1868 C CA . GLN A 1 238 ? 23.917 -5.018 -40.446 1.00 80.00 238 GLN A CA 1
ATOM 1869 C C . GLN A 1 238 ? 24.759 -6.313 -40.445 1.00 80.00 238 GLN A C 1
ATOM 1871 O O . GLN A 1 238 ? 25.147 -6.744 -41.534 1.00 80.00 238 GLN A O 1
ATOM 1876 N N . PRO A 1 239 ? 25.004 -6.982 -39.300 1.00 83.38 239 PRO A N 1
ATOM 1877 C CA . PRO A 1 239 ? 25.627 -8.303 -39.269 1.00 83.38 239 PRO A CA 1
ATOM 1878 C C . PRO A 1 239 ? 24.849 -9.351 -40.068 1.00 83.38 239 PRO A C 1
ATOM 1880 O O . PRO A 1 239 ? 25.458 -10.085 -40.838 1.00 83.38 239 PRO A O 1
ATOM 1883 N N . LEU A 1 240 ? 23.515 -9.381 -39.957 1.00 82.69 240 LEU A N 1
ATOM 1884 C CA . LEU A 1 240 ? 22.690 -10.334 -40.709 1.00 82.69 240 LEU A CA 1
ATOM 1885 C C . LEU A 1 240 ? 22.807 -10.134 -42.224 1.00 82.69 240 LEU A C 1
ATOM 1887 O O . LEU A 1 240 ? 22.945 -11.110 -42.957 1.00 82.69 240 LEU A O 1
ATOM 1891 N N . ARG A 1 241 ? 22.828 -8.880 -42.701 1.00 82.00 241 ARG A N 1
ATOM 1892 C CA . ARG A 1 241 ? 23.080 -8.590 -44.122 1.00 82.00 241 ARG A CA 1
ATOM 1893 C C . ARG A 1 241 ? 24.459 -9.054 -44.578 1.00 82.00 241 ARG A C 1
ATOM 1895 O O . ARG A 1 241 ? 24.562 -9.597 -45.669 1.00 82.00 241 ARG A O 1
ATOM 1902 N N . ARG A 1 242 ? 25.501 -8.856 -43.762 1.00 82.12 242 ARG A N 1
ATOM 1903 C CA . ARG A 1 242 ? 26.861 -9.319 -44.090 1.00 82.12 242 ARG A CA 1
ATOM 1904 C C . ARG A 1 242 ? 26.930 -10.837 -44.191 1.00 82.12 242 ARG A C 1
ATOM 1906 O O . ARG A 1 242 ? 27.439 -11.333 -45.182 1.00 82.12 242 ARG A O 1
ATOM 1913 N N . ILE A 1 243 ? 26.354 -11.552 -43.224 1.00 86.81 243 ILE A N 1
ATOM 1914 C CA . ILE A 1 243 ? 26.303 -13.020 -43.250 1.00 86.81 243 ILE A CA 1
ATOM 1915 C C . ILE A 1 243 ? 25.585 -13.506 -44.513 1.00 86.81 243 ILE A C 1
ATOM 1917 O O . ILE A 1 243 ? 26.080 -14.407 -45.179 1.00 86.81 243 ILE A O 1
ATOM 1921 N N . ASP A 1 244 ? 24.457 -12.896 -44.880 1.00 88.69 244 ASP A N 1
ATOM 1922 C CA . ASP A 1 244 ? 23.734 -13.263 -46.102 1.00 88.69 244 ASP A CA 1
ATOM 1923 C C . ASP A 1 244 ? 24.555 -12.987 -47.379 1.00 88.69 244 ASP A C 1
ATOM 1925 O O . ASP A 1 244 ? 24.586 -13.807 -48.297 1.00 88.69 244 ASP A O 1
ATOM 1929 N N . GLU A 1 245 ? 25.278 -11.864 -47.433 1.00 87.69 245 GLU A N 1
ATOM 1930 C CA . GLU A 1 245 ? 26.188 -11.529 -48.538 1.00 87.69 245 GLU A CA 1
ATOM 1931 C C . GLU A 1 245 ? 27.352 -12.529 -48.649 1.00 87.69 245 GLU A C 1
ATOM 1933 O O . GLU A 1 245 ? 27.673 -12.990 -49.749 1.00 87.69 245 GLU A O 1
ATOM 1938 N N . ASP A 1 246 ? 27.951 -12.892 -47.512 1.00 88.88 246 ASP A N 1
ATOM 1939 C CA . ASP A 1 246 ? 29.076 -13.822 -47.414 1.00 88.88 246 ASP A CA 1
ATOM 1940 C C . ASP A 1 246 ? 28.647 -15.245 -47.787 1.00 88.88 246 ASP A C 1
ATOM 1942 O O . ASP A 1 246 ? 29.314 -15.905 -48.585 1.00 88.88 246 ASP A O 1
ATOM 1946 N N . VAL A 1 247 ? 27.482 -15.697 -47.311 1.00 91.00 247 VAL A N 1
ATOM 1947 C CA . VAL A 1 247 ? 26.890 -16.983 -47.708 1.00 91.00 247 VAL A CA 1
ATOM 1948 C C . VAL A 1 247 ? 26.603 -16.994 -49.208 1.00 91.00 247 VAL A C 1
ATOM 1950 O O . VAL A 1 247 ? 26.992 -17.938 -49.899 1.00 91.00 247 VAL A O 1
ATOM 1953 N N . ARG A 1 248 ? 25.998 -15.927 -49.753 1.00 89.44 248 ARG A N 1
ATOM 1954 C CA . ARG A 1 248 ? 25.780 -15.796 -51.204 1.00 89.44 248 ARG A CA 1
ATOM 1955 C C . ARG A 1 248 ? 27.094 -15.838 -51.984 1.00 89.44 248 ARG A C 1
ATOM 1957 O O . ARG A 1 248 ? 27.131 -16.400 -53.078 1.00 89.44 248 ARG A O 1
ATOM 1964 N N . LYS A 1 249 ? 28.173 -15.261 -51.453 1.00 91.44 249 LYS A N 1
ATOM 1965 C CA . LYS A 1 249 ? 29.502 -15.314 -52.073 1.00 91.44 249 LYS A CA 1
ATOM 1966 C C . LYS A 1 249 ? 30.082 -16.730 -52.055 1.00 91.44 249 LYS A C 1
ATOM 1968 O O . LYS A 1 249 ? 30.472 -17.209 -53.117 1.00 91.44 249 LYS A O 1
ATOM 1973 N N . CYS A 1 250 ? 30.069 -17.414 -50.911 1.00 88.00 250 CYS A N 1
ATOM 1974 C CA . CYS A 1 250 ? 30.556 -18.791 -50.800 1.00 88.00 250 CYS A CA 1
ATOM 1975 C C . CYS A 1 250 ? 29.794 -19.752 -51.721 1.00 88.00 250 CYS A C 1
ATOM 1977 O O . CYS A 1 250 ? 30.411 -20.584 -52.381 1.00 88.00 250 CYS A O 1
ATOM 1979 N N . LEU A 1 251 ? 28.467 -19.620 -51.822 1.00 88.19 251 LEU A N 1
ATOM 1980 C CA . LEU A 1 251 ? 27.667 -20.456 -52.722 1.00 88.19 251 LEU A CA 1
ATOM 1981 C C . LEU A 1 251 ? 28.069 -20.273 -54.193 1.00 88.19 251 LEU A C 1
ATOM 1983 O O . LEU A 1 251 ? 28.207 -21.264 -54.908 1.00 88.19 251 LEU A O 1
ATOM 1987 N N . ARG A 1 252 ? 28.338 -19.034 -54.631 1.00 89.94 252 ARG A N 1
ATOM 1988 C CA . ARG A 1 252 ? 28.847 -18.770 -55.989 1.00 89.94 252 ARG A CA 1
ATOM 1989 C C . ARG A 1 252 ? 30.225 -19.386 -56.224 1.00 89.94 252 ARG A C 1
ATOM 1991 O O . ARG A 1 252 ? 30.469 -19.937 -57.291 1.00 89.94 252 ARG A O 1
ATOM 1998 N N . GLU A 1 253 ? 31.125 -19.305 -55.247 1.00 90.06 253 GLU A N 1
ATOM 1999 C CA . GLU A 1 253 ? 32.464 -19.903 -55.352 1.00 90.06 253 GLU A CA 1
ATOM 2000 C C . GLU A 1 253 ? 32.397 -21.434 -55.477 1.00 90.06 253 GLU A C 1
ATOM 2002 O O . GLU A 1 253 ? 33.121 -22.020 -56.286 1.00 90.06 253 GLU A O 1
ATOM 2007 N N . ILE A 1 254 ? 31.485 -22.081 -54.742 1.00 87.12 254 ILE A N 1
ATOM 2008 C CA . ILE A 1 254 ? 31.234 -23.525 -54.852 1.00 87.12 254 ILE A CA 1
ATOM 2009 C C . ILE A 1 254 ? 30.686 -23.878 -56.236 1.00 87.12 254 ILE A C 1
ATOM 2011 O O . ILE A 1 254 ? 31.169 -24.827 -56.852 1.00 87.12 254 ILE A O 1
ATOM 2015 N N . GLU A 1 255 ? 29.714 -23.119 -56.747 1.00 89.38 255 GLU A N 1
ATOM 2016 C CA . GLU A 1 255 ? 29.131 -23.359 -58.070 1.00 89.38 255 GLU A CA 1
ATOM 2017 C C . GLU A 1 255 ? 30.186 -23.252 -59.181 1.00 89.38 255 GLU A C 1
ATOM 2019 O O . GLU A 1 255 ? 30.303 -24.148 -60.019 1.00 89.38 255 GLU A O 1
ATOM 2024 N N . VAL A 1 256 ? 31.026 -22.212 -59.139 1.00 87.94 256 VAL A N 1
ATOM 2025 C CA . VAL A 1 256 ? 32.147 -22.047 -60.077 1.00 87.94 256 VAL A CA 1
ATOM 2026 C C . VAL A 1 256 ? 33.128 -23.215 -59.968 1.00 87.94 256 VAL A C 1
ATOM 2028 O O . VAL A 1 256 ? 33.528 -23.778 -60.987 1.00 87.94 256 VAL A O 1
ATOM 2031 N N . SER A 1 257 ? 33.488 -23.630 -58.749 1.00 85.00 257 SER A N 1
ATOM 2032 C CA . SER A 1 257 ? 34.393 -24.764 -58.530 1.00 85.00 257 SER A CA 1
ATOM 2033 C C . SER A 1 257 ? 33.829 -26.073 -59.097 1.00 85.00 257 SER A C 1
ATOM 2035 O O . SER A 1 257 ? 34.544 -26.809 -59.781 1.00 85.00 257 SER A O 1
ATOM 2037 N N . GLN A 1 258 ? 32.536 -26.341 -58.891 1.00 84.19 258 GLN A N 1
ATOM 2038 C CA . GLN A 1 258 ? 31.859 -27.522 -59.435 1.00 84.19 258 GLN A CA 1
ATOM 2039 C C . GLN A 1 258 ? 31.811 -27.503 -60.966 1.00 84.19 258 GLN A C 1
ATOM 2041 O O . GLN A 1 258 ? 32.117 -28.514 -61.601 1.00 84.19 258 GLN A O 1
ATOM 2046 N N . GLN A 1 259 ? 31.495 -26.357 -61.576 1.00 82.12 259 GLN A N 1
ATOM 2047 C CA . GLN A 1 259 ? 31.530 -26.202 -63.034 1.00 82.12 259 GLN A CA 1
ATOM 2048 C C . GLN A 1 259 ? 32.935 -26.469 -63.592 1.00 82.12 259 GLN A C 1
ATOM 2050 O O . GLN A 1 259 ? 33.090 -27.155 -64.604 1.00 82.12 259 GLN A O 1
ATOM 2055 N N . GLN A 1 260 ? 33.973 -25.990 -62.906 1.00 81.31 260 GLN A N 1
ATOM 2056 C CA . GLN A 1 260 ? 35.363 -26.185 -63.312 1.00 81.31 260 GLN A CA 1
ATOM 2057 C C . GLN A 1 260 ? 35.811 -27.648 -63.164 1.00 81.31 260 GLN A C 1
ATOM 2059 O O . GLN A 1 260 ? 36.490 -28.181 -64.044 1.00 81.31 260 GLN A O 1
ATOM 2064 N N . GLN A 1 261 ? 35.385 -28.336 -62.100 1.00 81.44 261 GLN A N 1
ATOM 2065 C CA . GLN A 1 261 ? 35.611 -29.774 -61.925 1.00 81.44 261 GLN A CA 1
ATOM 2066 C C . GLN A 1 261 ? 34.915 -30.602 -63.013 1.00 81.44 261 GLN A C 1
ATOM 2068 O O . GLN A 1 261 ? 35.535 -31.504 -63.581 1.00 81.44 261 GLN A O 1
ATOM 2073 N N . LEU A 1 262 ? 33.666 -30.270 -63.355 1.00 81.38 262 LEU A N 1
ATOM 2074 C CA . LEU A 1 262 ? 32.935 -30.921 -64.443 1.00 81.38 262 LEU A CA 1
ATOM 2075 C C . LEU A 1 262 ? 33.655 -30.735 -65.783 1.00 81.38 262 LEU A C 1
ATOM 2077 O O . LEU A 1 262 ? 33.922 -31.723 -66.470 1.00 81.38 262 LEU A O 1
ATOM 2081 N N . LEU A 1 263 ? 34.060 -29.508 -66.122 1.00 77.56 263 LEU A N 1
ATOM 2082 C CA . LEU A 1 263 ? 34.830 -29.218 -67.338 1.00 77.56 263 LEU A CA 1
ATOM 2083 C C . LEU A 1 263 ? 36.144 -30.013 -67.399 1.00 77.56 263 LEU A C 1
ATOM 2085 O O . LEU A 1 263 ? 36.456 -30.616 -68.429 1.00 77.56 263 LEU A O 1
ATOM 2089 N N . ASN A 1 264 ? 36.882 -30.079 -66.289 1.00 77.69 264 ASN A N 1
ATOM 2090 C CA . ASN A 1 264 ? 38.122 -30.850 -66.205 1.00 77.69 264 ASN A CA 1
ATOM 2091 C C . ASN A 1 264 ? 37.877 -32.356 -66.368 1.00 77.69 264 ASN A C 1
ATOM 2093 O O . ASN A 1 264 ? 38.637 -33.029 -67.064 1.00 77.69 264 ASN A O 1
ATOM 2097 N N . SER A 1 265 ? 36.803 -32.890 -65.783 1.00 78.25 265 SER A N 1
ATOM 2098 C CA . SER A 1 265 ? 36.445 -34.304 -65.929 1.00 78.25 265 SER A CA 1
ATOM 2099 C C . SER A 1 265 ? 36.105 -34.670 -67.381 1.00 78.25 265 SER A C 1
ATOM 2101 O O . SER A 1 265 ? 36.627 -35.658 -67.898 1.00 78.25 265 SER A O 1
ATOM 2103 N N . ILE A 1 266 ? 35.332 -33.832 -68.083 1.00 80.38 266 ILE A N 1
ATOM 2104 C CA . ILE A 1 266 ? 34.984 -34.024 -69.500 1.00 80.38 266 ILE A CA 1
ATOM 2105 C C . ILE A 1 266 ? 36.239 -33.944 -70.377 1.00 80.38 266 ILE A C 1
ATOM 2107 O O . ILE A 1 266 ? 36.431 -34.774 -71.269 1.00 80.38 266 ILE A O 1
ATOM 2111 N N . SER A 1 267 ? 37.120 -32.975 -70.110 1.00 74.44 267 SER A N 1
ATOM 2112 C CA . SER A 1 267 ? 38.394 -32.832 -70.822 1.00 74.44 267 SER A CA 1
ATOM 2113 C C . SER A 1 267 ? 39.282 -34.070 -70.650 1.00 74.44 267 SER A C 1
ATOM 2115 O O . SER A 1 267 ? 39.767 -34.632 -71.634 1.00 74.44 267 SER A O 1
ATOM 2117 N N . ASN A 1 268 ? 39.416 -34.570 -69.418 1.00 72.38 268 ASN A N 1
ATOM 2118 C CA . ASN A 1 268 ? 40.193 -35.772 -69.119 1.00 72.38 268 ASN A CA 1
ATOM 2119 C C . ASN A 1 268 ? 39.620 -37.018 -69.802 1.00 72.38 268 ASN A C 1
ATOM 2121 O O . ASN A 1 268 ? 40.378 -37.797 -70.377 1.00 72.38 268 ASN A O 1
ATOM 2125 N N . ILE A 1 269 ? 38.295 -37.185 -69.814 1.00 74.62 269 ILE A N 1
ATOM 2126 C CA . ILE A 1 269 ? 37.640 -38.274 -70.553 1.00 74.62 269 ILE A CA 1
ATOM 2127 C C . ILE A 1 269 ? 37.988 -38.184 -72.043 1.00 74.62 269 ILE A C 1
ATOM 2129 O O . ILE A 1 269 ? 38.349 -39.188 -72.655 1.00 74.62 269 ILE A O 1
ATOM 2133 N N . ARG A 1 270 ? 37.953 -36.982 -72.628 1.00 63.25 270 ARG A N 1
ATOM 2134 C CA . ARG A 1 270 ? 38.287 -36.774 -74.043 1.00 63.25 270 ARG A CA 1
ATOM 2135 C C . ARG A 1 270 ? 39.750 -37.100 -74.352 1.00 63.25 270 ARG A C 1
ATOM 2137 O O . ARG A 1 270 ? 40.028 -37.736 -75.366 1.00 63.25 270 ARG A O 1
ATOM 2144 N N . LEU A 1 271 ? 40.677 -36.722 -73.472 1.00 65.94 271 LEU A N 1
ATOM 2145 C CA . LEU A 1 271 ? 42.097 -37.069 -73.597 1.00 65.94 271 LEU A CA 1
ATOM 2146 C C . LEU A 1 271 ? 42.326 -38.580 -73.503 1.00 65.94 271 LEU A C 1
ATOM 2148 O O . LEU A 1 271 ? 43.069 -39.136 -74.311 1.00 65.94 271 LEU A O 1
ATOM 2152 N N . VAL A 1 272 ? 41.654 -39.256 -72.569 1.00 67.50 272 VAL A N 1
ATOM 2153 C CA . VAL A 1 272 ? 41.732 -40.714 -72.416 1.00 67.50 272 VAL A CA 1
ATOM 2154 C C . VAL A 1 272 ? 41.159 -41.424 -73.643 1.00 67.50 272 VAL A C 1
ATOM 2156 O O . VAL A 1 272 ? 41.804 -42.330 -74.165 1.00 67.50 272 VAL A O 1
ATOM 2159 N N . ILE A 1 273 ? 40.004 -40.994 -74.159 1.00 68.50 273 ILE A N 1
ATOM 2160 C CA . ILE A 1 273 ? 39.412 -41.552 -75.386 1.00 68.50 273 ILE A CA 1
ATOM 2161 C C . ILE A 1 273 ? 40.368 -41.379 -76.573 1.00 68.50 273 ILE A C 1
ATOM 2163 O O . ILE A 1 273 ? 40.624 -42.344 -77.292 1.00 68.50 273 ILE A O 1
ATOM 2167 N N . ASN A 1 274 ? 40.958 -40.193 -76.747 1.00 63.28 274 ASN A N 1
ATOM 2168 C CA . ASN A 1 274 ? 41.921 -39.937 -77.821 1.00 63.28 274 ASN A CA 1
ATOM 2169 C C . ASN A 1 274 ? 43.194 -40.793 -77.679 1.00 63.28 274 ASN A C 1
ATOM 2171 O O . ASN A 1 274 ? 43.693 -41.334 -78.666 1.00 63.28 274 ASN A O 1
ATOM 2175 N N . ALA A 1 275 ? 43.705 -40.969 -76.458 1.00 60.19 275 ALA A N 1
ATOM 2176 C CA . ALA A 1 275 ? 44.864 -41.821 -76.191 1.00 60.19 275 ALA A CA 1
ATOM 2177 C C . ALA A 1 275 ? 44.565 -43.314 -76.425 1.00 60.19 275 ALA A C 1
ATOM 2179 O O . ALA A 1 275 ? 45.421 -44.046 -76.928 1.00 60.19 275 ALA A O 1
ATOM 2180 N N . LEU A 1 276 ? 43.350 -43.771 -76.099 1.00 61.88 276 LEU A N 1
ATOM 2181 C CA . LEU A 1 276 ? 42.888 -45.132 -76.382 1.00 61.88 276 LEU A CA 1
ATOM 2182 C C . LEU A 1 276 ? 42.681 -45.361 -77.885 1.00 61.88 276 LEU A C 1
ATOM 2184 O O . LEU A 1 276 ? 43.072 -46.416 -78.381 1.00 61.88 276 LEU A O 1
ATOM 2188 N N . ALA A 1 277 ? 42.163 -44.376 -78.625 1.00 58.72 277 ALA A N 1
ATOM 2189 C CA . ALA A 1 277 ? 42.068 -44.427 -80.086 1.00 58.72 277 ALA A CA 1
ATOM 2190 C C . ALA A 1 277 ? 43.460 -44.541 -80.738 1.00 58.72 277 ALA A C 1
ATOM 2192 O O . ALA A 1 277 ? 43.701 -45.463 -81.510 1.00 58.72 277 ALA A O 1
ATOM 2193 N N . GLN A 1 278 ? 44.431 -43.724 -80.311 1.00 58.72 278 GLN A N 1
ATOM 2194 C CA . GLN A 1 278 ? 45.822 -43.825 -80.778 1.00 58.72 278 GLN A CA 1
ATOM 2195 C C . GLN A 1 278 ? 46.538 -45.123 -80.365 1.00 58.72 278 GLN A C 1
ATOM 2197 O O . GLN A 1 278 ? 47.562 -45.484 -80.951 1.00 58.72 278 GLN A O 1
ATOM 2202 N N . ARG A 1 279 ? 46.091 -45.802 -79.302 1.00 55.06 279 ARG A N 1
ATOM 2203 C CA . ARG A 1 279 ? 46.593 -47.139 -78.940 1.00 55.06 279 ARG A CA 1
ATOM 2204 C C . ARG A 1 279 ? 45.928 -48.235 -79.768 1.00 55.06 279 ARG A C 1
ATOM 2206 O O . ARG A 1 279 ? 46.604 -49.202 -80.098 1.00 55.06 279 ARG A O 1
ATOM 2213 N N . ARG A 1 280 ? 44.656 -48.072 -80.146 1.00 52.38 280 ARG A N 1
ATOM 2214 C CA . ARG A 1 280 ? 43.946 -48.981 -81.056 1.00 52.38 280 ARG A CA 1
ATOM 2215 C C . ARG A 1 280 ? 44.585 -48.984 -82.445 1.00 52.38 280 ARG A C 1
ATOM 2217 O O . ARG A 1 280 ? 44.887 -50.062 -82.943 1.00 52.38 280 ARG A O 1
ATOM 2224 N N . ASP A 1 281 ? 44.928 -47.810 -82.975 1.00 54.31 281 ASP A N 1
ATOM 2225 C CA . ASP A 1 281 ? 45.659 -47.681 -84.248 1.00 54.31 281 ASP A CA 1
ATOM 2226 C C . ASP A 1 281 ? 47.060 -48.318 -84.200 1.00 54.31 281 ASP A C 1
ATOM 2228 O O . ASP A 1 281 ? 47.585 -48.763 -85.216 1.00 54.31 281 ASP A O 1
ATOM 2232 N N . ARG A 1 282 ? 47.667 -48.415 -83.008 1.00 51.81 282 ARG A N 1
ATOM 2233 C CA . ARG A 1 282 ? 48.983 -49.042 -82.806 1.00 51.81 282 ARG A CA 1
ATOM 2234 C C . ARG A 1 282 ? 48.946 -50.554 -82.549 1.00 51.81 282 ARG A C 1
ATOM 2236 O O . ARG A 1 282 ? 49.991 -51.180 -82.683 1.00 51.81 282 ARG A O 1
ATOM 2243 N N . CYS A 1 283 ? 47.799 -51.149 -82.199 1.00 51.22 283 CYS A N 1
ATOM 2244 C CA . CYS A 1 283 ? 47.710 -52.559 -81.776 1.00 51.22 283 CYS A CA 1
ATOM 2245 C C . CYS A 1 283 ? 46.860 -53.485 -82.671 1.00 51.22 283 CYS A C 1
ATOM 2247 O O . CYS A 1 283 ? 46.626 -54.630 -82.291 1.00 51.22 283 CYS A O 1
ATOM 2249 N N . GLY A 1 284 ? 46.436 -53.071 -83.868 1.00 44.53 284 GLY A N 1
ATOM 2250 C CA . GLY A 1 284 ? 45.897 -54.036 -84.834 1.00 44.53 284 GLY A CA 1
ATOM 2251 C C . GLY A 1 284 ? 45.276 -53.424 -86.082 1.00 44.53 284 GLY A C 1
ATOM 2252 O O . GLY A 1 284 ? 44.127 -53.010 -86.045 1.00 44.53 284 GLY A O 1
ATOM 2253 N N . GLN A 1 285 ? 45.996 -53.425 -87.204 1.00 43.91 285 GLN A N 1
ATOM 2254 C CA . GLN A 1 285 ? 45.980 -54.520 -88.185 1.00 43.91 285 GLN A CA 1
ATOM 2255 C C . GLN A 1 285 ? 46.813 -54.121 -89.411 1.00 43.91 285 GLN A C 1
ATOM 2257 O O . GLN A 1 285 ? 46.506 -53.170 -90.123 1.00 43.91 285 GLN A O 1
ATOM 2262 N N . VAL A 1 286 ? 47.852 -54.914 -89.674 1.00 47.50 286 VAL A N 1
ATOM 2263 C CA . VAL A 1 286 ? 48.384 -55.117 -91.021 1.00 47.50 286 VAL A CA 1
ATOM 2264 C C . VAL A 1 286 ? 47.273 -55.783 -91.833 1.00 47.50 286 VAL A C 1
ATOM 2266 O O . VAL A 1 286 ? 46.866 -56.894 -91.501 1.00 47.50 286 VAL A O 1
ATOM 2269 N N . ILE A 1 287 ? 46.805 -55.131 -92.895 1.00 43.16 287 ILE A N 1
ATOM 2270 C CA . ILE A 1 287 ? 46.220 -55.828 -94.043 1.00 43.16 287 ILE A CA 1
ATOM 2271 C C . ILE A 1 287 ? 47.105 -55.489 -95.248 1.00 43.16 287 ILE A C 1
ATOM 2273 O O . ILE A 1 287 ? 47.256 -54.309 -95.571 1.00 43.16 287 ILE A O 1
ATOM 2277 N N . PRO A 1 288 ? 47.748 -56.490 -95.874 1.00 47.34 288 PRO A N 1
ATOM 2278 C CA . PRO A 1 288 ? 48.607 -56.279 -97.023 1.00 47.34 288 PRO A CA 1
ATOM 2279 C C . PRO A 1 288 ? 47.781 -56.058 -98.296 1.00 47.34 288 PRO A C 1
ATOM 2281 O O . PRO A 1 288 ? 46.729 -56.661 -98.491 1.00 47.34 288 PRO A O 1
ATOM 2284 N N . TYR A 1 289 ? 48.316 -55.174 -99.136 1.00 38.12 289 TYR A N 1
ATOM 2285 C CA . TYR A 1 289 ? 48.198 -55.087 -100.591 1.00 38.12 289 TYR A CA 1
ATOM 2286 C C . TYR A 1 289 ? 47.221 -56.045 -101.296 1.00 38.12 289 TYR A C 1
ATOM 2288 O O . TYR A 1 289 ? 47.438 -57.252 -101.345 1.00 38.12 289 TYR A O 1
ATOM 2296 N N . PHE A 1 290 ? 46.276 -55.458 -102.033 1.00 34.91 290 PHE A N 1
ATOM 2297 C CA . PHE A 1 290 ? 45.911 -55.959 -103.357 1.00 34.91 290 PHE A CA 1
ATOM 2298 C C . PHE A 1 290 ? 46.161 -54.842 -104.372 1.00 34.91 290 PHE A C 1
ATOM 2300 O O . PHE A 1 290 ? 45.435 -53.853 -104.431 1.00 34.91 290 PHE A O 1
ATOM 2307 N N . GLN A 1 291 ? 47.238 -55.005 -105.135 1.00 37.81 291 GLN A N 1
ATOM 2308 C CA . GLN A 1 291 ? 47.552 -54.244 -106.335 1.00 37.81 291 GLN A CA 1
ATOM 2309 C C . GLN A 1 291 ? 47.347 -55.217 -107.500 1.00 37.81 291 GLN A C 1
ATOM 2311 O O . GLN A 1 291 ? 47.919 -56.304 -107.498 1.00 37.81 291 GLN A O 1
ATOM 2316 N N . GLY A 1 292 ? 46.475 -54.858 -108.437 1.00 42.56 292 GLY A N 1
ATOM 2317 C CA . GLY A 1 292 ? 46.226 -55.609 -109.662 1.00 42.56 292 GLY A CA 1
ATOM 2318 C C . GLY A 1 292 ? 46.296 -54.668 -110.854 1.00 42.56 292 GLY A C 1
ATOM 2319 O O . GLY A 1 292 ? 45.287 -54.060 -111.194 1.00 42.56 292 GLY A O 1
ATOM 2320 N N . TYR A 1 293 ? 47.506 -54.521 -111.396 1.00 33.69 293 TYR A N 1
ATOM 2321 C CA . TYR A 1 293 ? 47.871 -54.589 -112.816 1.00 33.69 293 TYR A CA 1
ATOM 2322 C C . TYR A 1 293 ? 49.348 -54.977 -112.887 1.00 33.69 293 TYR A C 1
ATOM 2324 O O . TYR A 1 293 ? 50.131 -54.396 -112.101 1.00 33.69 293 TYR A O 1
#

Mean predicted aligned error: 15.45 Å

Nearest PDB structures (foldseek):
  7aal-assembly1_B  TM=1.843E-01  e=2.792E-01  Homo sapiens
  7sqc-assembly1_1V  TM=2.074E-01  e=2.053E+00  Chlamydomonas reinhardtii
  8afz-assembly1_A  TM=1.977E-01  e=1.867E+00  Homo sapiens
  8a1g-assembly2_B  TM=1.584E-01  e=1.404E+00  Homo sapiens

Radius of gyration: 41.12 Å; Cα contacts (8 Å, |Δi|>4): 217; chains: 1; bounding box: 76×78×136 Å